Protein AF-A0A935XLA9-F1 (afdb_monomer_lite)

Foldseek 3Di:
DDLLVLQCVLVVHDSVPGDDDDDDDPDQQFFVVDNVVVSDCVSVVCVVPNDDDDDDDPVCCVVVTADAKDKDWDWDADDPLLDGQAIEIEMFIAAQCCLPPAPPFWHDLLLCCLANLVALFPHPYYDYYIDTDGDPGRHTGGHSRNNVVNQVVVQVVLVVSCVVNVHQSLVSVLVRSPDWDFDDVVVVVRPPNPDPVPDDCVVPTDTSVVQNVVSVVQQCPAPPVRHRDPRPDTDGHSSVVVSVPVVVVVVVVPDDPDDDDPDDDDDDDDDDDDDDDDDDDDDDDDDDDDDDDDDD

Secondary structure (DSSP, 8-state):
--HHHHHHHHHT--GGG--------S--TTGGGS-TTTSSHHHHHHHHHS-------HHHHHHSSPBPPP-EEEEEEE-TTS-EEEEEEEEE---GGGGTSTT--S--HHHHTTTTSS-----SEEEEEEEP---SS-B---TTTTHHHHHHHHHHHHHHHHHHHT--HHHHHHHHH-SS-EE-GGGGTS---S-BTTB-TTTS-EEHHHHHHHHHHHTT-B-TTSPBPPS-SPPPPHHHHHHTTHHHHHHHTT--SSS----PPPPPPP----PPPPPPP---------------

pLDDT: mean 70.17, std 27.16, range [19.09, 97.0]

Sequence (296 aa):
MDARKAIAEFLKVDLANVTVHVTLLGGGFGRKSKPDFICERRLFLARAVGAVRVQWTREDDLQHSYYHSVAAHRLAALDSSGKVTAWLHRSAYPAIASVFAPNVPGPSADELTNGASDIPFDIPNMSVEACPAVAMARIGWYRSVNAVHYGFAIGSFVDELAHAAKQDTGDFLLQLIGSDRQVDLSKAGLVAPASNYGATWADHPLDSARARGRAAGDGQERDGRGGKLRAARGVASPSIAASCRTWRWWWRSRCSPTGPCWCRRRPSRSTPGMSPTPIVPGHRWRALITAMSNTL

Structure (mmCIF, N/CA/C/O backbone):
data_AF-A0A935XLA9-F1
#
_entry.id   AF-A0A935XLA9-F1
#
loop_
_atom_site.group_PDB
_atom_site.id
_atom_site.type_symbol
_atom_site.label_atom_id
_atom_site.label_alt_id
_atom_site.label_comp_id
_atom_site.label_asym_id
_atom_site.label_entity_id
_atom_site.label_seq_id
_atom_site.pdbx_PDB_ins_code
_atom_site.Cartn_x
_atom_site.Cartn_y
_atom_site.Cartn_z
_atom_site.occupancy
_atom_site.B_iso_or_equiv
_atom_site.auth_seq_id
_atom_site.auth_comp_id
_atom_site.auth_asym_id
_atom_site.auth_atom_id
_atom_site.pdbx_PDB_model_num
ATOM 1 N N . MET A 1 1 ? 12.929 -2.370 -8.816 1.00 63.34 1 MET A N 1
ATOM 2 C CA . MET A 1 1 ? 13.638 -3.192 -9.821 1.00 63.34 1 MET A CA 1
ATOM 3 C C . MET A 1 1 ? 14.578 -2.270 -10.569 1.00 63.34 1 MET A C 1
ATOM 5 O O . MET A 1 1 ? 14.164 -1.165 -10.894 1.00 63.34 1 MET A O 1
ATOM 9 N N . ASP A 1 2 ? 15.831 -2.667 -10.761 1.00 84.56 2 ASP A N 1
ATOM 10 C CA . ASP A 1 2 ? 16.829 -1.825 -11.423 1.00 84.56 2 ASP A CA 1
ATOM 11 C C . ASP A 1 2 ? 16.653 -1.909 -12.947 1.00 84.56 2 ASP A C 1
ATOM 13 O O . ASP A 1 2 ? 16.790 -2.982 -13.536 1.00 84.56 2 ASP A O 1
ATOM 17 N N . ALA A 1 3 ? 16.318 -0.780 -13.579 1.00 88.56 3 ALA A N 1
ATOM 18 C CA . ALA A 1 3 ? 16.109 -0.702 -15.022 1.00 88.56 3 ALA A CA 1
ATOM 19 C C . ALA A 1 3 ? 17.374 -1.066 -15.808 1.00 88.56 3 ALA A C 1
ATOM 21 O O . ALA A 1 3 ? 17.283 -1.718 -16.843 1.00 88.56 3 ALA A O 1
ATOM 22 N N . ARG A 1 4 ? 18.556 -0.691 -15.303 1.00 91.25 4 ARG A N 1
ATOM 23 C CA . ARG A 1 4 ? 19.834 -0.959 -15.969 1.00 91.25 4 ARG A CA 1
ATOM 24 C C . ARG A 1 4 ? 20.109 -2.460 -16.036 1.00 91.25 4 ARG A C 1
ATOM 26 O O . ARG A 1 4 ? 20.472 -2.961 -17.096 1.00 91.25 4 ARG A O 1
ATOM 33 N N . LYS A 1 5 ? 19.876 -3.171 -14.926 1.00 90.88 5 LYS A N 1
ATOM 34 C CA . LYS A 1 5 ? 20.011 -4.636 -14.854 1.00 90.88 5 LYS A CA 1
ATOM 35 C C . LYS A 1 5 ? 19.019 -5.337 -15.774 1.00 90.88 5 LYS A C 1
ATOM 37 O O . LYS A 1 5 ? 19.434 -6.162 -16.576 1.00 90.88 5 LYS A O 1
ATOM 42 N N . ALA A 1 6 ? 17.747 -4.934 -15.732 1.00 87.50 6 ALA A N 1
ATOM 43 C CA . ALA A 1 6 ? 16.711 -5.513 -16.589 1.00 87.50 6 ALA A CA 1
ATOM 44 C C . ALA A 1 6 ? 17.055 -5.386 -18.086 1.00 87.50 6 ALA A C 1
ATOM 46 O O . ALA A 1 6 ? 16.882 -6.333 -18.849 1.00 87.50 6 ALA A O 1
ATOM 47 N N . ILE A 1 7 ? 17.598 -4.236 -18.503 1.00 88.50 7 ILE A N 1
ATOM 48 C CA . ILE A 1 7 ? 18.046 -4.008 -19.884 1.00 88.50 7 ILE A CA 1
ATOM 49 C C . ILE A 1 7 ? 19.253 -4.885 -20.234 1.00 88.50 7 ILE A C 1
ATOM 51 O O . ILE A 1 7 ? 19.264 -5.493 -21.304 1.00 88.50 7 ILE A O 1
ATOM 55 N N . ALA A 1 8 ? 20.263 -4.942 -19.361 1.00 90.12 8 ALA A N 1
ATOM 56 C CA . ALA A 1 8 ? 21.472 -5.736 -19.579 1.00 90.12 8 ALA A CA 1
ATOM 57 C C . ALA A 1 8 ? 21.145 -7.231 -19.743 1.00 90.12 8 ALA A C 1
ATOM 59 O O . ALA A 1 8 ? 21.599 -7.859 -20.700 1.00 90.12 8 ALA A O 1
ATOM 60 N N . GLU A 1 9 ? 20.282 -7.763 -18.872 1.00 89.12 9 GLU A N 1
ATOM 61 C CA . GLU A 1 9 ? 19.775 -9.138 -18.933 1.00 89.12 9 GLU A CA 1
ATOM 62 C C . GLU A 1 9 ? 18.992 -9.395 -20.227 1.00 89.12 9 GLU A C 1
ATOM 64 O O . GLU A 1 9 ? 19.274 -10.356 -20.944 1.00 89.12 9 GLU A O 1
ATOM 69 N N . PHE A 1 10 ? 18.055 -8.507 -20.573 1.00 86.00 10 PHE A N 1
ATOM 70 C CA . PHE A 1 10 ? 17.228 -8.643 -21.773 1.00 86.00 10 PHE A CA 1
ATOM 71 C C . PHE A 1 10 ? 18.054 -8.625 -23.068 1.00 86.00 10 PHE A C 1
ATOM 73 O O . PHE A 1 10 ? 17.810 -9.408 -23.986 1.00 86.00 10 PHE A O 1
ATOM 80 N N . LEU A 1 11 ? 19.058 -7.745 -23.140 1.00 85.94 11 LEU A N 1
ATOM 81 C CA . LEU A 1 11 ? 19.947 -7.602 -24.293 1.00 85.94 11 LEU A CA 1
ATOM 82 C C . LEU A 1 11 ? 21.130 -8.579 -24.305 1.00 85.94 11 LEU A C 1
ATOM 84 O O . LEU A 1 11 ? 21.854 -8.617 -25.308 1.00 85.94 11 LEU A O 1
ATOM 88 N N . LYS A 1 12 ? 21.341 -9.332 -23.219 1.00 89.19 12 LYS A N 1
ATOM 89 C CA . LYS A 1 12 ? 22.510 -10.198 -23.004 1.00 89.19 12 LYS A CA 1
ATOM 90 C C . LYS A 1 12 ? 23.834 -9.444 -23.191 1.00 89.19 12 LYS A C 1
ATOM 92 O O . LYS A 1 12 ? 24.700 -9.872 -23.951 1.00 89.19 12 LYS A O 1
ATOM 97 N N . VAL A 1 13 ? 23.966 -8.287 -22.544 1.00 90.75 13 VAL A N 1
ATOM 98 C CA . VAL A 1 13 ? 25.192 -7.466 -22.543 1.00 90.75 13 VAL A CA 1
ATOM 99 C C . VAL A 1 13 ? 25.680 -7.239 -21.121 1.00 90.75 13 VAL A C 1
ATOM 101 O O . VAL A 1 13 ? 24.898 -7.310 -20.177 1.00 90.75 13 VAL A O 1
ATOM 104 N N . ASP A 1 14 ? 26.966 -6.926 -20.973 1.00 94.88 14 ASP A N 1
ATOM 105 C CA . ASP A 1 14 ? 27.509 -6.502 -19.685 1.00 94.88 14 ASP A CA 1
ATOM 106 C C . ASP A 1 14 ? 26.800 -5.227 -19.191 1.00 94.88 14 ASP A C 1
ATOM 108 O O . ASP A 1 14 ? 26.548 -4.291 -19.957 1.00 94.88 14 ASP A O 1
ATOM 112 N N . LEU A 1 15 ? 26.513 -5.178 -17.891 1.00 93.94 15 LEU A N 1
ATOM 113 C CA . LEU A 1 15 ? 25.971 -4.018 -17.196 1.00 93.94 15 LEU A CA 1
ATOM 114 C C . LEU A 1 15 ? 26.837 -2.768 -17.419 1.00 93.94 15 LEU A C 1
ATOM 116 O O . LEU A 1 15 ? 26.296 -1.661 -17.511 1.00 93.94 15 LEU A O 1
ATOM 120 N N . ALA A 1 16 ? 28.161 -2.931 -17.539 1.00 95.62 16 ALA A N 1
ATOM 121 C CA . ALA A 1 16 ? 29.100 -1.847 -17.839 1.00 95.62 16 ALA A CA 1
ATOM 122 C C . ALA A 1 16 ? 28.777 -1.121 -19.159 1.00 95.62 16 ALA A C 1
ATOM 124 O O . ALA A 1 16 ? 28.992 0.084 -19.258 1.00 95.62 16 ALA A O 1
ATOM 125 N N . ASN A 1 17 ? 28.169 -1.821 -20.121 1.00 92.56 17 ASN A N 1
ATOM 126 C CA . ASN A 1 17 ? 27.814 -1.290 -21.440 1.00 92.56 17 ASN A CA 1
ATOM 127 C C . ASN A 1 17 ? 26.426 -0.629 -21.488 1.00 92.56 17 ASN A C 1
ATOM 129 O O . ASN A 1 17 ? 25.992 -0.182 -22.549 1.00 92.56 17 ASN A O 1
ATOM 133 N N . VAL A 1 18 ? 25.703 -0.576 -20.365 1.00 91.12 18 VAL A N 1
ATOM 134 C CA . VAL A 1 18 ? 24.365 0.024 -20.285 1.00 91.12 18 VAL A CA 1
ATOM 135 C C . VAL A 1 18 ? 24.410 1.265 -19.406 1.00 91.12 18 VAL A C 1
ATOM 137 O O . VAL A 1 18 ? 24.660 1.166 -18.206 1.00 91.12 18 VAL A O 1
ATOM 140 N N . THR A 1 19 ? 24.070 2.420 -19.975 1.00 92.81 19 THR A N 1
ATOM 141 C CA . THR A 1 19 ? 23.900 3.679 -19.235 1.00 92.81 19 THR A CA 1
ATOM 142 C C . THR A 1 19 ? 22.434 4.097 -19.265 1.00 92.81 19 THR A C 1
ATOM 144 O O . THR A 1 19 ? 21.828 4.178 -20.331 1.00 92.81 19 THR A O 1
ATOM 147 N N . VAL A 1 20 ? 21.850 4.370 -18.094 1.00 90.81 20 VAL A N 1
ATOM 148 C CA . VAL A 1 20 ? 20.457 4.828 -17.961 1.00 90.81 20 VAL A CA 1
ATOM 149 C C . VAL A 1 20 ? 20.447 6.266 -17.458 1.00 90.81 20 VAL A C 1
ATOM 151 O O . VAL A 1 20 ? 20.876 6.542 -16.340 1.00 90.81 20 VAL A O 1
ATOM 154 N N . HIS A 1 21 ? 19.912 7.178 -18.268 1.00 91.19 21 HIS A N 1
ATOM 155 C CA . HIS A 1 21 ? 19.692 8.568 -17.879 1.00 91.19 21 HIS A CA 1
ATOM 156 C C . HIS A 1 21 ? 18.241 8.756 -17.429 1.00 91.19 21 HIS A C 1
ATOM 158 O O . HIS A 1 21 ? 17.310 8.636 -18.225 1.00 91.19 21 HIS A O 1
ATOM 164 N N . VAL A 1 22 ? 18.038 9.051 -16.144 1.00 88.94 22 VAL A N 1
ATOM 165 C CA . VAL A 1 22 ? 16.701 9.310 -15.594 1.00 88.94 22 VAL A CA 1
ATOM 166 C C . VAL A 1 22 ? 16.306 10.751 -15.900 1.00 88.94 22 VAL A C 1
ATOM 168 O O . VAL A 1 22 ? 16.904 11.693 -15.385 1.00 88.94 22 VAL A O 1
ATOM 171 N N . THR A 1 23 ? 15.286 10.931 -16.735 1.00 87.75 23 THR A N 1
ATOM 172 C CA . THR A 1 23 ? 14.765 12.256 -17.081 1.00 87.75 23 THR A CA 1
ATOM 173 C C . THR A 1 23 ? 13.729 12.738 -16.069 1.00 87.75 23 THR A C 1
ATOM 175 O O . THR A 1 23 ? 13.154 11.958 -15.302 1.00 87.75 23 THR A O 1
ATOM 178 N N . LEU A 1 24 ? 13.419 14.037 -16.108 1.00 89.12 24 LEU A N 1
ATOM 179 C CA . LEU A 1 24 ? 12.225 14.545 -15.440 1.00 89.12 24 LEU A CA 1
ATOM 180 C C . LEU A 1 24 ? 10.983 13.866 -16.040 1.00 89.12 24 LEU A C 1
ATOM 182 O O . LEU A 1 24 ? 10.887 13.669 -17.252 1.00 89.12 24 LEU A O 1
ATOM 186 N N . LEU A 1 25 ? 10.044 13.487 -15.179 1.00 86.00 25 LEU A N 1
ATOM 187 C CA . LEU A 1 25 ? 8.886 12.679 -15.541 1.00 86.00 25 LEU A CA 1
ATOM 188 C C . LEU A 1 25 ? 7.596 13.311 -15.013 1.00 86.00 25 LEU A C 1
ATOM 190 O O . LEU A 1 25 ? 7.551 13.792 -13.882 1.00 86.00 25 LEU A O 1
ATOM 194 N N . GLY A 1 26 ? 6.535 13.276 -15.825 1.00 90.31 26 GLY A N 1
ATOM 195 C CA . GLY A 1 26 ? 5.199 13.781 -15.480 1.00 90.31 26 GLY A CA 1
ATOM 196 C C . GLY A 1 26 ? 4.442 12.875 -14.506 1.00 90.31 26 GLY A C 1
ATOM 197 O O . GLY A 1 26 ? 3.390 12.348 -14.842 1.00 90.31 26 GLY A O 1
ATOM 198 N N . GLY A 1 27 ? 5.002 12.638 -13.321 1.00 89.94 27 GLY A N 1
ATOM 199 C CA . GLY A 1 27 ? 4.446 11.715 -12.332 1.00 89.94 27 GLY A CA 1
ATOM 200 C C . GLY A 1 27 ? 4.681 10.235 -12.658 1.00 89.94 27 GLY A C 1
ATOM 201 O O . GLY A 1 27 ? 5.058 9.852 -13.770 1.00 89.94 27 GLY A O 1
ATOM 202 N N . GLY A 1 28 ? 4.507 9.395 -11.640 1.00 88.81 28 GLY A N 1
ATOM 203 C CA . GLY A 1 28 ? 4.704 7.947 -11.735 1.00 88.81 28 GLY A CA 1
ATOM 204 C C . GLY A 1 28 ? 3.889 7.173 -10.708 1.00 88.81 28 GLY A C 1
ATOM 205 O O . GLY A 1 28 ? 3.356 6.129 -11.043 1.00 88.81 28 GLY A O 1
ATOM 206 N N . PHE A 1 29 ? 3.754 7.695 -9.482 1.00 92.12 29 PHE A N 1
ATOM 207 C CA . PHE A 1 29 ? 2.846 7.162 -8.452 1.00 92.12 29 PHE A CA 1
ATOM 208 C C . PHE A 1 29 ? 2.980 5.645 -8.200 1.00 92.12 29 PHE A C 1
ATOM 210 O O . PHE A 1 29 ? 2.002 4.995 -7.863 1.00 92.12 29 PHE A O 1
ATOM 217 N N . GLY A 1 30 ? 4.187 5.092 -8.368 1.00 89.94 30 GLY A N 1
ATOM 218 C CA . GLY A 1 30 ? 4.484 3.659 -8.241 1.00 89.94 30 GLY A CA 1
ATOM 219 C C . GLY A 1 30 ? 4.568 2.904 -9.576 1.00 89.94 30 GLY A C 1
ATOM 220 O O . GLY A 1 30 ? 5.425 2.033 -9.720 1.00 89.94 30 GLY A O 1
ATOM 221 N N . ARG A 1 31 ? 3.816 3.315 -10.607 1.00 88.81 31 ARG A N 1
ATOM 222 C CA . ARG A 1 31 ? 3.805 2.661 -11.932 1.00 88.81 31 ARG A CA 1
ATOM 223 C C . ARG A 1 31 ? 5.187 2.591 -12.585 1.00 88.81 31 ARG A C 1
ATOM 225 O O . ARG A 1 31 ? 5.533 1.584 -13.199 1.00 88.81 31 ARG A O 1
ATOM 232 N N . LYS A 1 32 ? 5.989 3.650 -12.440 1.00 88.25 32 LYS A N 1
ATOM 233 C CA . LYS A 1 32 ? 7.336 3.762 -13.037 1.00 88.25 32 LYS A CA 1
ATOM 234 C C . LYS A 1 32 ? 8.436 3.042 -12.251 1.00 88.25 32 LYS A C 1
ATOM 236 O O . LYS A 1 32 ? 9.586 3.061 -12.672 1.00 88.25 32 LYS A O 1
ATOM 241 N N . SER A 1 33 ? 8.098 2.382 -11.143 1.00 87.44 33 SER A N 1
ATOM 242 C CA . SER A 1 33 ? 9.025 1.492 -10.429 1.00 87.44 33 SER A CA 1
ATOM 243 C C . SER A 1 33 ? 9.272 0.177 -11.182 1.00 87.44 33 SER A C 1
ATOM 245 O O . SER A 1 33 ? 10.191 -0.573 -10.836 1.00 87.44 33 SER A O 1
ATOM 247 N N . LYS A 1 34 ? 8.450 -0.110 -12.204 1.00 86.88 34 LYS A N 1
ATOM 248 C CA . LYS A 1 34 ? 8.628 -1.217 -13.142 1.00 86.88 34 LYS A CA 1
ATOM 249 C C . LYS A 1 34 ? 9.160 -0.702 -14.485 1.00 86.88 34 LYS A C 1
ATOM 251 O O . LYS A 1 34 ? 8.534 0.184 -15.059 1.00 86.88 34 LYS A O 1
ATOM 256 N N . PRO A 1 35 ? 10.304 -1.222 -14.972 1.00 86.44 35 PRO A N 1
ATOM 257 C CA . PRO A 1 35 ? 10.928 -0.783 -16.223 1.00 86.44 35 PRO A CA 1
ATOM 258 C C . PRO A 1 35 ? 10.434 -1.568 -17.454 1.00 86.44 35 PRO A C 1
ATOM 260 O O . PRO A 1 35 ? 11.146 -1.669 -18.451 1.00 86.44 35 PRO A O 1
ATOM 263 N N . ASP A 1 36 ? 9.236 -2.149 -17.391 1.00 84.81 36 ASP A N 1
ATOM 264 C CA . ASP A 1 36 ? 8.661 -3.009 -18.433 1.00 84.81 36 ASP A CA 1
ATOM 265 C C . ASP A 1 36 ? 8.552 -2.292 -19.784 1.00 84.81 36 ASP A C 1
ATOM 267 O O . ASP A 1 36 ? 8.961 -2.839 -20.801 1.00 84.81 36 ASP A O 1
ATOM 271 N N . PHE A 1 37 ? 8.138 -1.023 -19.778 1.00 82.31 37 PHE A N 1
ATOM 272 C CA . PHE A 1 37 ? 8.012 -0.189 -20.979 1.00 82.31 37 PHE A CA 1
ATOM 273 C C . PHE A 1 37 ? 9.348 0.087 -21.695 1.00 82.31 37 PHE A C 1
ATOM 275 O O . PHE A 1 37 ? 9.354 0.504 -22.860 1.00 82.31 37 PHE A O 1
ATOM 282 N N . ILE A 1 38 ? 10.473 -0.120 -20.997 1.00 80.69 38 ILE A N 1
ATOM 283 C CA . ILE A 1 38 ? 11.827 0.000 -21.548 1.00 80.69 38 ILE A CA 1
ATOM 284 C C . ILE A 1 38 ? 12.247 -1.327 -22.187 1.00 80.69 38 ILE A C 1
ATOM 286 O O . ILE A 1 38 ? 12.847 -1.317 -23.257 1.00 80.69 38 ILE A O 1
ATOM 290 N N . CYS A 1 39 ? 11.893 -2.458 -21.567 1.00 74.38 39 CYS A N 1
ATOM 291 C CA . CYS A 1 39 ? 12.370 -3.806 -21.901 1.00 74.38 39 CYS A CA 1
ATOM 292 C C . CYS A 1 39 ? 11.578 -4.505 -23.027 1.00 74.38 39 CYS A C 1
ATOM 294 O O . CYS A 1 39 ? 11.510 -5.729 -23.074 1.00 74.38 39 CYS A O 1
ATOM 296 N N . GLU A 1 40 ? 10.964 -3.756 -23.944 1.00 68.69 40 GLU A N 1
ATOM 297 C CA . GLU A 1 40 ? 10.170 -4.328 -25.041 1.00 68.69 40 GLU A CA 1
ATOM 298 C C . GLU A 1 40 ? 10.998 -4.550 -26.323 1.00 68.69 40 GLU A C 1
ATOM 300 O O . GLU A 1 40 ? 12.195 -4.257 -26.391 1.00 68.69 40 GLU A O 1
ATOM 305 N N . ARG A 1 41 ? 10.324 -4.974 -27.407 1.00 59.69 41 ARG A N 1
ATOM 306 C CA . ARG A 1 41 ? 10.837 -5.128 -28.792 1.00 59.69 41 ARG A CA 1
ATOM 307 C C . ARG A 1 41 ? 11.627 -3.915 -29.334 1.00 59.69 41 ARG A C 1
ATOM 309 O O . ARG A 1 41 ? 12.270 -3.991 -30.374 1.00 59.69 41 ARG A O 1
ATOM 316 N N . ARG A 1 42 ? 11.610 -2.801 -28.609 1.00 63.62 42 ARG A N 1
ATOM 317 C CA . ARG A 1 42 ? 12.233 -1.500 -28.877 1.00 63.62 42 ARG A CA 1
ATOM 318 C C . ARG A 1 42 ? 13.743 -1.514 -28.710 1.00 63.62 42 ARG A C 1
ATOM 320 O O . ARG A 1 42 ? 14.433 -0.872 -29.488 1.00 63.62 42 ARG A O 1
ATOM 327 N N . LEU A 1 43 ? 14.252 -2.279 -27.746 1.00 65.50 43 LEU A N 1
ATOM 328 C CA . LEU A 1 43 ? 15.691 -2.497 -27.585 1.00 65.50 43 LEU A CA 1
ATOM 329 C C . LEU A 1 43 ? 16.260 -3.315 -28.752 1.00 65.50 43 LEU A C 1
ATOM 331 O O . LEU A 1 43 ? 17.353 -3.027 -29.232 1.00 65.50 43 LEU A O 1
ATOM 335 N N . PHE A 1 44 ? 15.486 -4.275 -29.269 1.00 69.06 44 PHE A N 1
ATOM 336 C CA . PHE A 1 44 ? 15.833 -4.981 -30.504 1.00 69.06 44 PHE A CA 1
ATOM 337 C C . PHE A 1 44 ? 15.753 -4.066 -31.729 1.00 69.06 44 PHE A C 1
ATOM 339 O O . PHE A 1 44 ? 16.656 -4.093 -32.560 1.00 69.06 44 PHE A O 1
ATOM 346 N N . LEU A 1 45 ? 14.726 -3.213 -31.815 1.00 71.38 45 LEU A N 1
ATOM 347 C CA . LEU A 1 45 ? 14.609 -2.229 -32.893 1.00 71.38 45 LEU A CA 1
ATOM 348 C C . LEU A 1 45 ? 15.805 -1.267 -32.901 1.00 71.38 45 LEU A C 1
ATOM 350 O O . LEU A 1 45 ? 16.385 -1.039 -33.955 1.00 71.38 45 LEU A O 1
ATOM 354 N N . ALA A 1 46 ? 16.232 -0.783 -31.731 1.00 76.25 46 ALA A N 1
ATOM 355 C CA . ALA A 1 46 ? 17.384 0.107 -31.603 1.00 76.25 46 ALA A CA 1
ATOM 356 C C . ALA A 1 46 ? 18.686 -0.515 -32.139 1.00 76.25 46 ALA A C 1
ATOM 358 O O . ALA A 1 46 ? 19.499 0.173 -32.750 1.00 76.25 46 ALA A O 1
ATOM 359 N N . ARG A 1 47 ? 18.879 -1.832 -31.973 1.00 76.50 47 ARG A N 1
ATOM 360 C CA . ARG A 1 47 ? 20.033 -2.528 -32.569 1.00 76.50 47 ARG A CA 1
ATOM 361 C C . ARG A 1 47 ? 19.986 -2.566 -34.093 1.00 76.50 47 ARG A C 1
ATOM 363 O O . ARG A 1 47 ? 21.038 -2.575 -34.718 1.00 76.50 47 ARG A O 1
ATOM 370 N N . ALA A 1 48 ? 18.791 -2.615 -34.676 1.00 80.69 48 ALA A N 1
ATOM 371 C CA . ALA A 1 48 ? 18.618 -2.710 -36.119 1.00 80.69 48 ALA A CA 1
ATOM 372 C C . ALA A 1 48 ? 18.709 -1.347 -36.824 1.00 80.69 48 ALA A C 1
ATOM 374 O O . ALA A 1 48 ? 19.212 -1.283 -37.940 1.00 80.69 48 ALA A O 1
ATOM 375 N N . VAL A 1 49 ? 18.216 -0.271 -36.195 1.00 84.94 49 VAL A N 1
ATOM 376 C CA . VAL A 1 49 ? 18.049 1.040 -36.860 1.00 84.94 49 VAL A CA 1
ATOM 377 C C . VAL A 1 49 ? 18.801 2.195 -36.192 1.00 84.94 49 VAL A C 1
ATOM 379 O O . VAL A 1 49 ? 18.770 3.315 -36.694 1.00 84.94 49 VAL A O 1
ATOM 382 N N . GLY A 1 50 ? 19.474 1.954 -35.064 1.00 84.81 50 GLY A N 1
ATOM 383 C CA . GLY A 1 50 ? 20.143 2.992 -34.284 1.00 84.81 50 GLY A CA 1
ATOM 384 C C . GLY A 1 50 ? 19.217 3.663 -33.263 1.00 84.81 50 GLY A C 1
ATOM 385 O O . GLY A 1 50 ? 18.451 3.005 -32.562 1.00 84.81 50 GLY A O 1
ATOM 386 N N . ALA A 1 51 ? 19.320 4.984 -33.111 1.00 86.56 51 ALA A N 1
ATOM 387 C CA . ALA A 1 51 ? 18.612 5.707 -32.056 1.00 86.56 51 ALA A CA 1
ATOM 388 C C . ALA A 1 51 ? 17.085 5.695 -32.259 1.00 86.56 51 ALA A C 1
ATOM 390 O O . ALA A 1 51 ? 16.580 6.100 -33.304 1.00 86.56 51 ALA A O 1
ATOM 391 N N . VAL A 1 52 ? 16.342 5.294 -31.223 1.00 86.06 52 VAL A N 1
ATOM 392 C CA . VAL A 1 52 ? 14.872 5.257 -31.232 1.00 86.06 52 VAL A CA 1
ATOM 393 C C . VAL A 1 52 ? 14.300 5.989 -30.021 1.00 86.06 52 VAL A C 1
ATOM 395 O O . VAL A 1 52 ? 14.805 5.869 -28.905 1.00 86.06 52 VAL A O 1
ATOM 398 N N . ARG A 1 53 ? 13.204 6.724 -30.228 1.00 86.31 53 ARG A N 1
ATOM 399 C CA . ARG A 1 53 ? 12.360 7.261 -29.154 1.00 86.31 53 ARG A CA 1
ATOM 400 C C . ARG A 1 53 ? 11.036 6.525 -29.183 1.00 86.31 53 ARG A C 1
ATOM 402 O O . ARG A 1 53 ? 10.407 6.447 -30.233 1.00 86.31 53 ARG A O 1
ATOM 409 N N . VAL A 1 54 ? 10.584 6.059 -28.022 1.00 84.50 54 VAL A N 1
ATOM 410 C CA . VAL A 1 54 ? 9.270 5.434 -27.914 1.00 84.50 54 VAL A CA 1
ATOM 411 C C . VAL A 1 54 ? 8.452 6.060 -26.805 1.00 84.50 54 VAL A C 1
ATOM 413 O O . VAL A 1 54 ? 8.958 6.380 -25.731 1.00 84.50 54 VAL A O 1
ATOM 416 N N . GLN A 1 55 ? 7.175 6.251 -27.104 1.00 87.69 55 GLN A N 1
ATOM 417 C CA . GLN A 1 55 ? 6.193 6.820 -26.208 1.00 87.69 55 GLN A CA 1
ATOM 418 C C . GLN A 1 55 ? 4.912 6.007 -26.348 1.00 87.69 55 GLN A C 1
ATOM 420 O O . GLN A 1 55 ? 4.408 5.840 -27.454 1.00 87.69 55 GLN A O 1
ATOM 425 N N . TRP A 1 56 ? 4.425 5.469 -25.233 1.00 88.56 56 TRP A N 1
ATOM 426 C CA . TRP A 1 56 ? 3.126 4.808 -25.195 1.00 88.56 56 TRP A CA 1
ATOM 427 C C . TRP A 1 56 ? 2.003 5.818 -25.385 1.00 88.56 56 TRP A C 1
ATOM 429 O O . TRP A 1 56 ? 2.081 6.951 -24.894 1.00 88.56 56 TRP A O 1
ATOM 439 N N . THR A 1 57 ? 0.959 5.379 -26.084 1.00 92.75 57 THR A N 1
ATOM 440 C CA . THR A 1 57 ? -0.336 6.053 -26.044 1.00 92.75 57 THR A CA 1
ATOM 441 C C . THR A 1 57 ? -0.953 5.890 -24.654 1.00 92.75 57 THR A C 1
ATOM 443 O O . THR A 1 57 ? -0.463 5.121 -23.818 1.00 92.75 57 THR A O 1
ATOM 446 N N . ARG A 1 58 ? -2.021 6.637 -24.363 1.00 93.00 58 ARG A N 1
ATOM 447 C CA . ARG A 1 58 ? -2.695 6.507 -23.068 1.00 93.00 58 ARG A CA 1
ATOM 448 C C . ARG A 1 58 ? -3.339 5.126 -22.925 1.00 93.00 58 ARG A C 1
ATOM 450 O O . ARG A 1 58 ? -3.334 4.558 -21.835 1.00 93.00 58 ARG A O 1
ATOM 457 N N . GLU A 1 59 ? -3.865 4.608 -24.022 1.00 95.00 59 GLU A N 1
ATOM 458 C CA . GLU A 1 59 ? -4.536 3.322 -24.138 1.00 95.00 59 GLU A CA 1
ATOM 459 C C . GLU A 1 59 ? -3.539 2.183 -23.910 1.00 95.00 59 GLU A C 1
ATOM 461 O O . GLU A 1 59 ? -3.790 1.325 -23.062 1.00 95.00 59 GLU A O 1
ATOM 466 N N . ASP A 1 60 ? -2.364 2.246 -24.551 1.00 91.00 60 ASP A N 1
ATOM 467 C CA . ASP A 1 60 ? -1.282 1.282 -24.323 1.00 91.00 60 ASP A CA 1
ATOM 468 C C . ASP A 1 60 ? -0.836 1.294 -22.856 1.00 91.00 60 ASP A C 1
ATOM 470 O O . ASP A 1 60 ? -0.679 0.242 -22.241 1.00 91.00 60 ASP A O 1
ATOM 474 N N . ASP A 1 61 ? -0.673 2.479 -22.257 1.00 89.31 61 ASP A N 1
ATOM 475 C CA . ASP A 1 61 ? -0.270 2.607 -20.853 1.00 89.31 61 ASP A CA 1
ATOM 476 C C . ASP A 1 61 ? -1.291 2.006 -19.881 1.00 89.31 61 ASP A C 1
ATOM 478 O O . ASP A 1 61 ? -0.901 1.407 -18.877 1.00 89.31 61 ASP A O 1
ATOM 482 N N . LEU A 1 62 ? -2.587 2.119 -20.178 1.00 90.75 62 LEU A N 1
ATOM 483 C CA . LEU A 1 62 ? -3.654 1.530 -19.370 1.00 90.75 62 LEU A CA 1
ATOM 484 C C . LEU A 1 62 ? -3.778 0.020 -19.569 1.00 90.75 62 LEU A C 1
ATOM 486 O O . LEU A 1 62 ? -3.914 -0.701 -18.583 1.00 90.75 62 LEU A O 1
ATOM 490 N N . GLN A 1 63 ? -3.717 -0.469 -20.806 1.00 91.62 63 GLN A N 1
ATOM 491 C CA . GLN A 1 63 ? -3.856 -1.893 -21.128 1.00 91.62 63 GLN A CA 1
ATOM 492 C C . GLN A 1 63 ? -2.610 -2.694 -20.730 1.00 91.62 63 GLN A C 1
ATOM 494 O O . GLN A 1 63 ? -2.699 -3.840 -20.280 1.00 91.62 63 GLN A O 1
ATOM 499 N N . HIS A 1 64 ? -1.431 -2.079 -20.843 1.00 89.19 64 HIS A N 1
ATOM 500 C CA . HIS A 1 64 ? -0.151 -2.698 -20.520 1.00 89.19 64 HIS A CA 1
ATOM 501 C C . HIS A 1 64 ? 0.365 -2.363 -19.113 1.00 89.19 64 HIS A C 1
ATOM 503 O O . HIS A 1 64 ? 1.477 -2.754 -18.759 1.00 89.19 64 HIS A O 1
ATOM 509 N N . SER A 1 65 ? -0.443 -1.698 -18.284 1.00 89.75 65 SER A N 1
ATOM 510 C CA . SER A 1 65 ? -0.049 -1.317 -16.930 1.00 89.75 65 SER A CA 1
ATOM 511 C C . SER A 1 65 ? 0.035 -2.465 -15.934 1.00 89.75 65 SER A C 1
ATOM 513 O O . SER A 1 65 ? -0.513 -3.556 -16.104 1.00 89.75 65 SER A O 1
ATOM 515 N N . TYR A 1 66 ? 0.706 -2.129 -14.838 1.00 91.69 66 TYR A N 1
ATOM 516 C CA . TYR A 1 66 ? 0.508 -2.767 -13.553 1.00 91.69 66 TYR A CA 1
ATOM 517 C C . TYR A 1 66 ? -0.624 -2.050 -12.810 1.00 91.69 66 TYR A C 1
ATOM 519 O O . TYR A 1 66 ? -0.564 -0.835 -12.608 1.00 91.69 66 TYR A O 1
ATOM 527 N N . TYR A 1 67 ? -1.646 -2.801 -12.422 1.00 91.50 67 TYR A N 1
ATOM 528 C CA . TYR A 1 67 ? -2.818 -2.308 -11.712 1.00 91.50 67 TYR A CA 1
ATOM 529 C C . TYR A 1 67 ? -2.600 -2.348 -10.206 1.00 91.50 67 TYR A C 1
ATOM 531 O O . TYR A 1 67 ? -1.799 -3.128 -9.689 1.00 91.50 67 TYR A O 1
ATOM 539 N N . HIS A 1 68 ? -3.336 -1.504 -9.492 1.00 93.00 68 HIS A N 1
ATOM 540 C CA . HIS A 1 68 ? -3.384 -1.607 -8.045 1.00 93.00 68 HIS A CA 1
ATOM 541 C C . HIS A 1 68 ? -4.218 -2.823 -7.614 1.00 93.00 68 HIS A C 1
ATOM 543 O O . HIS A 1 68 ? -5.154 -3.205 -8.320 1.00 93.00 68 HIS A O 1
ATOM 549 N N . SER A 1 69 ? -3.880 -3.427 -6.472 1.00 91.00 69 SER A N 1
ATOM 550 C CA . SER A 1 69 ? -4.613 -4.573 -5.931 1.00 91.00 69 SER A CA 1
ATOM 551 C C . SER A 1 69 ? -6.063 -4.211 -5.631 1.00 91.00 69 SER A C 1
ATOM 553 O O . SER A 1 69 ? -6.352 -3.183 -5.021 1.00 91.00 69 SER A O 1
ATOM 555 N N . VAL A 1 70 ? -6.975 -5.093 -6.036 1.00 91.88 70 VAL A N 1
ATOM 556 C CA . VAL A 1 70 ? -8.337 -5.113 -5.499 1.00 91.88 70 VAL A CA 1
ATOM 557 C C . VAL A 1 70 ? -8.299 -5.732 -4.106 1.00 91.88 70 VAL A C 1
ATOM 559 O O . VAL A 1 70 ? -7.539 -6.674 -3.877 1.00 91.88 70 VAL A O 1
ATOM 562 N N . ALA A 1 71 ? -9.105 -5.210 -3.187 1.00 94.88 71 ALA A N 1
ATOM 563 C CA . ALA A 1 71 ? -9.136 -5.685 -1.813 1.00 94.88 71 ALA A CA 1
ATOM 564 C C . ALA A 1 71 ? -10.570 -5.850 -1.316 1.00 94.88 71 ALA A C 1
ATOM 566 O O . ALA A 1 71 ? -11.418 -4.984 -1.533 1.00 94.88 71 ALA A O 1
ATOM 567 N N . ALA A 1 72 ? -10.817 -6.961 -0.628 1.00 96.44 72 ALA A N 1
ATOM 568 C CA . ALA A 1 72 ? -12.024 -7.192 0.146 1.00 96.44 72 ALA A CA 1
ATOM 569 C C . ALA A 1 72 ? -11.685 -7.100 1.635 1.00 96.44 72 ALA A C 1
ATOM 571 O O . ALA A 1 72 ? -10.678 -7.652 2.084 1.00 96.44 72 ALA A O 1
ATOM 572 N N . HIS A 1 73 ? -12.534 -6.415 2.398 1.00 97.00 73 HIS A N 1
ATOM 573 C CA . HIS A 1 73 ? -12.360 -6.225 3.833 1.00 97.00 73 HIS A CA 1
ATOM 574 C C . HIS A 1 73 ? -13.629 -6.619 4.580 1.00 97.00 73 HIS A C 1
ATOM 576 O O . HIS A 1 73 ? -14.734 -6.298 4.150 1.00 97.00 73 HIS A O 1
ATOM 582 N N . ARG A 1 74 ? -13.461 -7.284 5.723 1.00 96.12 74 ARG A N 1
ATOM 583 C CA . ARG A 1 74 ? -14.538 -7.583 6.668 1.00 96.12 74 ARG A CA 1
ATOM 584 C C . ARG A 1 74 ? -14.120 -7.107 8.050 1.00 96.12 74 ARG A C 1
ATOM 586 O O . ARG A 1 74 ? -13.087 -7.555 8.550 1.00 96.12 74 ARG A O 1
ATOM 593 N N . LEU A 1 75 ? -14.917 -6.218 8.637 1.00 94.69 75 LEU A N 1
ATOM 594 C CA . LEU A 1 75 ? -14.651 -5.618 9.940 1.00 94.69 75 LEU A CA 1
ATOM 595 C C . LEU A 1 75 ? -15.793 -5.885 10.930 1.00 94.69 75 LEU A C 1
ATOM 597 O O . LEU A 1 75 ? -16.949 -6.002 10.526 1.00 94.69 75 LEU A O 1
ATOM 601 N N . ALA A 1 76 ? -15.460 -6.020 12.215 1.00 86.94 76 ALA A N 1
ATOM 602 C CA . ALA A 1 76 ? -16.416 -6.151 13.317 1.00 86.94 76 ALA A CA 1
ATOM 603 C C . ALA A 1 76 ? -15.818 -5.583 14.615 1.00 86.94 76 ALA A C 1
ATOM 605 O O . ALA A 1 76 ? -14.630 -5.796 14.869 1.00 86.94 76 ALA A O 1
ATOM 606 N N . ALA A 1 77 ? -16.623 -4.871 15.420 1.00 79.44 77 ALA A N 1
ATOM 607 C CA . ALA A 1 77 ? -16.087 -4.155 16.584 1.00 79.44 77 ALA A CA 1
ATOM 608 C C . ALA A 1 77 ? -17.032 -3.869 17.776 1.00 79.44 77 ALA A C 1
ATOM 610 O O . ALA A 1 77 ? -16.540 -3.685 18.889 1.00 79.44 77 ALA A O 1
ATOM 611 N N . LEU A 1 78 ? -18.359 -3.800 17.588 1.00 75.81 78 LEU A N 1
ATOM 612 C CA . LEU A 1 78 ? -19.278 -3.356 18.653 1.00 75.81 78 LEU A CA 1
ATOM 613 C C . LEU A 1 78 ? -19.654 -4.461 19.636 1.00 75.81 78 LEU A C 1
ATOM 615 O O . LEU A 1 78 ? -19.990 -5.576 19.237 1.00 75.81 78 LEU A O 1
ATOM 619 N N . ASP A 1 79 ? -19.698 -4.088 20.912 1.00 77.31 79 ASP A N 1
ATOM 620 C CA . ASP A 1 79 ? -20.429 -4.817 21.942 1.00 77.31 79 ASP A CA 1
ATOM 621 C C . ASP A 1 79 ? -21.907 -4.381 22.026 1.00 77.31 79 ASP A C 1
ATOM 623 O O . ASP A 1 79 ? -22.361 -3.458 21.344 1.00 77.31 79 ASP A O 1
ATOM 627 N N . SER A 1 80 ? -22.682 -5.045 22.888 1.00 76.06 80 SER A N 1
ATOM 628 C CA . SER A 1 80 ? -24.112 -4.766 23.090 1.00 76.06 80 SER A CA 1
ATOM 629 C C . SER A 1 80 ? -24.415 -3.367 23.642 1.00 76.06 80 SER A C 1
ATOM 631 O O . SER A 1 80 ? -25.573 -2.959 23.642 1.00 76.06 80 SER A O 1
ATOM 633 N N . SER A 1 81 ? -23.405 -2.642 24.132 1.00 77.19 81 SER A N 1
ATOM 634 C CA . SER A 1 81 ? -23.529 -1.275 24.651 1.00 77.19 81 SER A CA 1
ATOM 635 C C . SER A 1 81 ? -23.157 -0.200 23.626 1.00 77.19 81 SER A C 1
ATOM 637 O O . SER A 1 81 ? -23.240 0.988 23.930 1.00 77.19 81 SER A O 1
ATOM 639 N N . GLY A 1 82 ? -22.766 -0.597 22.409 1.00 74.19 82 GLY A N 1
ATOM 640 C CA . GLY A 1 82 ? -22.296 0.326 21.378 1.00 74.19 82 GLY A CA 1
ATOM 641 C C . GLY A 1 82 ? -20.856 0.798 21.596 1.00 74.19 82 GLY A C 1
ATOM 642 O O . GLY A 1 82 ? -20.427 1.748 20.943 1.00 74.19 82 GLY A O 1
ATOM 643 N N . LYS A 1 83 ? -20.096 0.147 22.487 1.00 84.44 83 LYS A N 1
ATOM 644 C CA . LYS A 1 83 ? -18.679 0.438 22.713 1.00 84.44 83 LYS A CA 1
ATOM 645 C C . LYS A 1 83 ? -17.809 -0.507 21.886 1.00 84.44 83 LYS A C 1
ATOM 647 O O . LYS A 1 83 ? -18.116 -1.686 21.709 1.00 84.44 83 LYS A O 1
ATOM 652 N N . VAL A 1 84 ? -16.697 0.017 21.377 1.00 90.50 84 VAL A N 1
ATOM 653 C CA . VAL A 1 84 ? -15.689 -0.782 20.674 1.00 90.50 84 VAL A CA 1
ATOM 654 C C . VAL A 1 84 ? -14.714 -1.361 21.694 1.00 90.50 84 VAL A C 1
ATOM 656 O O . VAL A 1 84 ? -13.842 -0.661 22.204 1.00 90.50 84 VAL A O 1
ATOM 659 N N . THR A 1 85 ? -14.884 -2.639 22.027 1.00 90.19 85 THR A N 1
ATOM 660 C CA . THR A 1 85 ? -14.014 -3.372 22.969 1.00 90.19 85 THR A CA 1
ATOM 661 C C . THR A 1 85 ? -13.137 -4.415 22.282 1.00 90.19 85 THR A C 1
ATOM 663 O O . THR A 1 85 ? -12.154 -4.878 22.866 1.00 90.19 85 THR A O 1
ATOM 666 N N . ALA A 1 86 ? -13.442 -4.752 21.029 1.00 91.00 86 ALA A N 1
ATOM 667 C CA . ALA A 1 86 ? -12.626 -5.607 20.184 1.00 91.00 86 ALA A CA 1
ATOM 668 C C . ALA A 1 86 ? -12.599 -5.077 18.746 1.00 91.00 86 ALA A C 1
ATOM 670 O O . ALA A 1 86 ? -13.497 -4.351 18.334 1.00 91.00 86 ALA A O 1
ATOM 671 N N . TRP A 1 87 ? -11.582 -5.448 17.975 1.00 92.56 87 TRP A N 1
ATOM 672 C CA . TRP A 1 87 ? -11.456 -5.109 16.562 1.00 92.56 87 TRP A CA 1
ATOM 673 C C . TRP A 1 87 ? -11.024 -6.336 15.770 1.00 92.56 87 TRP A C 1
ATOM 675 O O . TRP A 1 87 ? -9.902 -6.813 15.921 1.00 92.56 87 TRP A O 1
ATOM 685 N N . LEU A 1 88 ? -11.90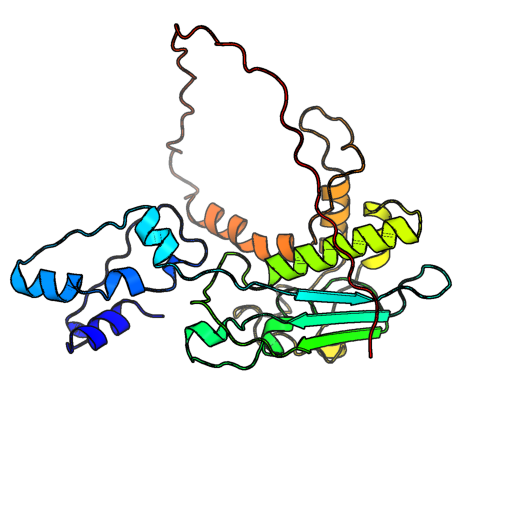8 -6.854 14.922 1.00 93.81 88 LEU A N 1
ATOM 686 C CA . LEU A 1 88 ? -11.577 -7.903 13.964 1.00 93.81 88 LEU A CA 1
ATOM 687 C C . LEU A 1 88 ? -11.496 -7.288 12.572 1.00 93.81 88 LEU A C 1
ATOM 689 O O . LEU A 1 88 ? -12.488 -6.743 12.093 1.00 93.81 88 LEU A O 1
ATOM 693 N N . HIS A 1 89 ? -10.359 -7.439 11.897 1.00 95.19 89 HIS A N 1
ATOM 694 C CA . HIS A 1 89 ? -10.173 -7.006 10.513 1.00 95.19 89 HIS A CA 1
ATOM 695 C C . HIS A 1 89 ? -9.624 -8.147 9.666 1.00 95.19 89 HIS A C 1
ATOM 697 O O . HIS A 1 89 ? -8.458 -8.510 9.772 1.00 95.19 89 HIS A O 1
ATOM 703 N N . ARG A 1 90 ? -10.460 -8.694 8.784 1.00 95.50 90 ARG A N 1
ATOM 704 C CA . ARG A 1 90 ? -10.039 -9.667 7.768 1.00 95.50 90 ARG A CA 1
ATOM 705 C C . ARG A 1 90 ? -9.875 -8.975 6.431 1.00 95.50 90 ARG A C 1
ATOM 707 O O . ARG A 1 90 ? -10.729 -8.172 6.044 1.00 95.50 90 ARG A O 1
ATOM 714 N N . SER A 1 91 ? -8.806 -9.293 5.717 1.00 95.81 91 SER A N 1
ATOM 715 C CA . SER A 1 91 ? -8.514 -8.702 4.414 1.00 95.81 91 SER A CA 1
ATOM 716 C C . SER A 1 91 ? -8.060 -9.754 3.408 1.00 95.81 91 SER A C 1
ATOM 718 O O . SER A 1 91 ? -7.245 -10.611 3.728 1.00 95.81 91 SER A O 1
ATOM 720 N N . ALA A 1 92 ? -8.594 -9.691 2.190 1.00 96.06 92 ALA A N 1
ATOM 721 C CA . ALA A 1 92 ? -8.212 -10.553 1.075 1.00 96.06 92 ALA A CA 1
ATOM 722 C C . ALA A 1 92 ? -7.820 -9.672 -0.113 1.00 96.06 92 ALA A C 1
ATOM 724 O O . ALA A 1 92 ? -8.656 -8.929 -0.635 1.00 96.06 92 ALA A O 1
ATOM 725 N N . TYR A 1 93 ? -6.555 -9.721 -0.521 1.00 95.31 93 TYR A N 1
ATOM 726 C CA . TYR A 1 93 ? -6.056 -8.974 -1.673 1.00 95.31 93 TYR A CA 1
ATOM 727 C C . TYR A 1 93 ? -4.781 -9.606 -2.239 1.00 95.31 93 TYR A C 1
ATOM 729 O O . TYR A 1 93 ? -4.002 -10.197 -1.491 1.00 95.31 93 TYR A O 1
ATOM 737 N N . PRO A 1 94 ? -4.527 -9.463 -3.549 1.00 95.12 94 PRO A N 1
ATOM 738 C CA . PRO A 1 94 ? -3.254 -9.852 -4.129 1.00 95.12 94 PRO A CA 1
ATOM 739 C C . PRO A 1 94 ? -2.077 -9.111 -3.487 1.00 95.12 94 PRO A C 1
ATOM 741 O O . PRO A 1 94 ? -2.013 -7.879 -3.524 1.00 95.12 94 PRO A O 1
ATOM 744 N N . ALA A 1 95 ? -1.131 -9.875 -2.945 1.00 93.12 95 ALA A N 1
ATOM 745 C CA . ALA A 1 95 ? 0.093 -9.361 -2.340 1.00 93.12 95 ALA A CA 1
ATOM 746 C C . ALA A 1 95 ? 0.943 -8.571 -3.332 1.00 93.12 95 ALA A C 1
ATOM 748 O O . ALA A 1 95 ? 1.082 -8.965 -4.498 1.00 93.12 95 ALA A O 1
ATOM 749 N N . ILE A 1 96 ? 1.629 -7.530 -2.856 1.00 91.31 96 ILE A N 1
ATOM 750 C CA . ILE A 1 96 ? 2.587 -6.803 -3.699 1.00 91.31 96 ILE A CA 1
ATOM 751 C C . ILE A 1 96 ? 3.758 -7.697 -4.125 1.00 91.31 96 ILE A C 1
ATOM 753 O O . ILE A 1 96 ? 4.341 -7.485 -5.182 1.00 91.31 96 ILE A O 1
ATOM 757 N N . ALA A 1 97 ? 4.075 -8.748 -3.362 1.00 91.00 97 ALA A N 1
ATOM 758 C CA . ALA A 1 97 ? 5.093 -9.731 -3.731 1.00 91.00 97 ALA A CA 1
ATOM 759 C C . ALA A 1 97 ? 4.796 -10.451 -5.065 1.00 91.00 97 ALA A C 1
ATOM 761 O O . ALA A 1 97 ? 5.731 -10.895 -5.738 1.00 91.00 97 ALA A O 1
ATOM 762 N N . SER A 1 98 ? 3.528 -10.488 -5.508 1.00 91.50 98 SER A N 1
ATOM 763 C CA . SER A 1 98 ? 3.132 -11.051 -6.813 1.00 91.50 98 SER A CA 1
ATOM 764 C C . SER A 1 98 ? 3.800 -10.359 -8.013 1.00 91.50 98 SER A C 1
ATOM 766 O O . SER A 1 98 ? 3.909 -10.907 -9.107 1.00 91.50 98 SER A O 1
ATOM 768 N N . VAL A 1 99 ? 4.324 -9.153 -7.785 1.00 90.00 99 VAL A N 1
ATOM 769 C CA . VAL A 1 99 ? 5.155 -8.378 -8.706 1.00 90.00 99 VAL A CA 1
ATOM 770 C C . VAL A 1 99 ? 6.468 -9.084 -9.091 1.00 90.00 99 VAL A C 1
ATOM 772 O O . VAL A 1 99 ? 7.067 -8.750 -10.124 1.00 90.00 99 VAL A O 1
ATOM 775 N N . PHE A 1 100 ? 6.965 -9.973 -8.231 1.00 88.25 100 PHE A N 1
ATOM 776 C CA . PHE A 1 100 ? 8.263 -10.643 -8.360 1.00 88.25 100 PHE A CA 1
ATOM 777 C C . PHE A 1 100 ? 8.140 -12.151 -8.550 1.00 88.25 100 PHE A C 1
ATOM 779 O O . PHE A 1 100 ? 8.995 -12.742 -9.202 1.00 88.25 100 PHE A O 1
ATOM 786 N N . ALA A 1 101 ? 7.087 -12.756 -8.005 1.00 88.75 101 ALA A N 1
ATOM 787 C CA . ALA A 1 101 ? 6.812 -14.177 -8.133 1.00 88.75 101 ALA A CA 1
ATOM 788 C C . ALA A 1 101 ? 5.337 -14.389 -8.500 1.00 88.75 101 ALA A C 1
ATOM 790 O O . ALA A 1 101 ? 4.467 -13.806 -7.855 1.00 88.75 101 ALA A O 1
ATOM 791 N N . PRO A 1 102 ? 5.015 -15.212 -9.509 1.00 85.25 102 PRO A N 1
ATOM 792 C CA . PRO A 1 102 ? 3.630 -15.591 -9.758 1.00 85.25 102 PRO A CA 1
ATOM 793 C C . PRO A 1 102 ? 3.085 -16.443 -8.599 1.00 85.25 102 PRO A C 1
ATOM 795 O O . PRO A 1 102 ? 3.849 -17.052 -7.852 1.00 85.25 102 PRO A O 1
ATOM 798 N N . ASN A 1 103 ? 1.758 -16.525 -8.480 1.00 88.88 103 ASN A N 1
ATOM 799 C CA . ASN A 1 103 ? 1.059 -17.423 -7.547 1.00 88.88 103 ASN A CA 1
ATOM 800 C C . ASN A 1 103 ? 1.365 -17.207 -6.054 1.00 88.88 103 ASN A C 1
ATOM 802 O O . ASN A 1 103 ? 1.221 -18.132 -5.256 1.00 88.88 103 ASN A O 1
ATOM 806 N N . VAL A 1 104 ? 1.751 -15.991 -5.652 1.00 93.81 104 VAL A N 1
ATOM 807 C CA . VAL A 1 104 ? 1.804 -15.639 -4.226 1.00 93.81 104 VAL A CA 1
ATOM 808 C C . VAL A 1 104 ? 0.401 -15.829 -3.624 1.00 93.81 104 VAL A C 1
ATOM 810 O O . VAL A 1 104 ? -0.555 -15.267 -4.165 1.00 93.81 104 VAL A O 1
ATOM 813 N N . PRO A 1 105 ? 0.256 -16.619 -2.541 1.00 92.62 105 PRO A N 1
ATOM 814 C CA . PRO A 1 105 ? -1.051 -17.073 -2.064 1.00 92.62 105 PRO A CA 1
ATOM 815 C C . PRO A 1 105 ? -1.903 -15.961 -1.443 1.00 92.62 105 PRO A C 1
ATOM 817 O O . PRO A 1 105 ? -3.118 -16.099 -1.369 1.00 92.62 105 PRO A O 1
ATOM 820 N N . GLY A 1 106 ? -1.293 -14.866 -0.997 1.00 92.12 106 GLY A N 1
ATOM 821 C CA . GLY A 1 106 ? -1.966 -13.760 -0.325 1.00 92.12 106 GLY A CA 1
ATOM 822 C C . GLY A 1 106 ? -0.956 -12.856 0.383 1.00 92.12 106 GLY A C 1
ATOM 823 O O . GLY A 1 106 ? 0.253 -13.086 0.260 1.00 92.12 106 GLY A O 1
ATOM 824 N N . PRO A 1 107 ? -1.430 -11.822 1.091 1.00 91.94 107 PRO A N 1
ATOM 825 C CA . PRO A 1 107 ? -0.563 -10.844 1.729 1.00 91.94 107 PRO A CA 1
ATOM 826 C C . PRO A 1 107 ? 0.199 -11.454 2.904 1.00 91.94 107 PRO A C 1
ATOM 828 O O . PRO A 1 107 ? -0.299 -12.335 3.606 1.00 91.94 107 PRO A O 1
ATOM 831 N N . SER A 1 108 ? 1.425 -10.979 3.114 1.00 88.50 108 SER A N 1
ATOM 832 C CA . SER A 1 108 ? 2.239 -11.360 4.268 1.00 88.50 108 SER A CA 1
ATOM 833 C C . SER A 1 108 ? 1.816 -10.596 5.528 1.00 88.50 108 SER A C 1
ATOM 835 O O . SER A 1 108 ? 1.132 -9.576 5.452 1.00 88.50 108 SER A O 1
ATOM 837 N N . ALA A 1 109 ? 2.279 -11.046 6.698 1.00 83.50 109 ALA A N 1
ATOM 838 C CA . ALA A 1 109 ? 2.075 -10.315 7.952 1.00 83.50 109 ALA A CA 1
ATOM 839 C C . ALA A 1 109 ? 2.661 -8.889 7.904 1.00 83.50 109 ALA A C 1
ATOM 841 O O . ALA A 1 109 ? 2.043 -7.958 8.408 1.00 83.50 109 ALA A O 1
ATOM 842 N N . ASP A 1 110 ? 3.808 -8.705 7.242 1.00 81.50 110 ASP A N 1
ATOM 843 C CA . ASP A 1 110 ? 4.426 -7.387 7.039 1.00 81.50 110 ASP A CA 1
ATOM 844 C C . ASP A 1 110 ? 3.501 -6.447 6.249 1.00 81.50 110 ASP A C 1
ATOM 846 O O . ASP A 1 110 ? 3.331 -5.281 6.596 1.00 81.50 110 ASP A O 1
ATOM 850 N N . GLU A 1 111 ? 2.791 -6.970 5.248 1.00 86.75 111 GLU A N 1
ATOM 851 C CA . GLU A 1 111 ? 1.847 -6.183 4.456 1.00 86.75 111 GLU A CA 1
ATOM 852 C C . GLU A 1 111 ? 0.621 -5.690 5.243 1.00 86.75 111 GLU A C 1
ATOM 854 O O . GLU A 1 111 ? 0.009 -4.705 4.816 1.00 86.75 111 GLU A O 1
ATOM 859 N N . LEU A 1 112 ? 0.284 -6.328 6.372 1.00 87.06 112 LEU A N 1
ATOM 860 C CA . LEU A 1 112 ? -0.784 -5.898 7.288 1.00 87.06 112 LEU A CA 1
ATOM 861 C C . LEU A 1 112 ? -0.365 -4.686 8.138 1.00 87.06 112 LEU A C 1
ATOM 863 O O . LEU A 1 112 ? -1.214 -3.897 8.557 1.00 87.06 112 LEU A O 1
ATOM 867 N N . THR A 1 113 ? 0.942 -4.481 8.322 1.00 81.81 113 THR A N 1
ATOM 868 C CA . THR A 1 113 ? 1.504 -3.320 9.036 1.00 81.81 113 THR A CA 1
ATOM 869 C C . THR A 1 113 ? 1.508 -2.035 8.201 1.00 81.81 113 THR A C 1
ATOM 871 O O . THR A 1 113 ? 2.000 -1.005 8.644 1.00 81.81 113 THR A O 1
ATOM 874 N N . ASN A 1 114 ? 0.950 -2.086 6.986 1.00 84.25 114 ASN A N 1
ATOM 875 C CA . ASN A 1 114 ? 0.824 -0.953 6.072 1.00 84.25 114 ASN A CA 1
ATOM 876 C C . ASN A 1 114 ? -0.583 -0.329 6.118 1.00 84.25 114 ASN A C 1
ATOM 878 O O . ASN A 1 114 ? -1.146 0.011 5.073 1.00 84.25 114 ASN A O 1
ATOM 882 N N . GLY A 1 115 ? -1.171 -0.196 7.305 1.00 84.56 115 GLY A N 1
ATOM 883 C CA . GLY A 1 115 ? -2.412 0.537 7.547 1.00 84.56 115 GLY A CA 1
ATOM 884 C C . GLY A 1 115 ? -3.528 -0.238 8.248 1.00 84.56 115 GLY A C 1
ATOM 885 O O . GLY A 1 115 ? -4.589 0.357 8.429 1.00 84.56 115 GLY A O 1
ATOM 886 N N . ALA A 1 116 ? -3.343 -1.515 8.602 1.00 88.38 116 ALA A N 1
ATOM 887 C CA . ALA A 1 116 ? -4.378 -2.337 9.243 1.00 88.38 116 ALA A CA 1
ATOM 888 C C . ALA A 1 116 ? -4.126 -2.549 10.736 1.00 88.38 116 ALA A C 1
ATOM 890 O O . ALA A 1 116 ? -5.012 -2.310 11.551 1.00 88.38 116 ALA A O 1
ATOM 891 N N . SER A 1 117 ? -2.919 -2.993 11.091 1.00 84.94 117 SER A N 1
ATOM 892 C CA . SER A 1 117 ? -2.545 -3.276 12.480 1.00 84.94 117 SER A CA 1
ATOM 893 C C . SER A 1 117 ? -1.859 -2.099 13.180 1.00 84.94 117 SER A C 1
ATOM 895 O O . SER A 1 117 ? -1.825 -2.033 14.400 1.00 84.94 117 SER A O 1
ATOM 897 N N . ASP A 1 118 ? -1.312 -1.156 12.421 1.00 80.44 118 ASP A N 1
ATOM 898 C CA . ASP A 1 118 ? -0.589 0.040 12.871 1.00 80.44 118 ASP A CA 1
ATOM 899 C C . ASP A 1 118 ? -1.515 1.264 13.043 1.00 80.44 118 ASP A C 1
ATOM 901 O O . ASP A 1 118 ? -1.130 2.414 12.818 1.00 80.44 118 ASP A O 1
ATOM 905 N N . ILE A 1 119 ? -2.765 1.022 13.443 1.00 84.88 119 ILE A N 1
ATOM 906 C CA . ILE A 1 119 ? -3.775 2.061 13.665 1.00 84.88 119 ILE A CA 1
ATOM 907 C C . ILE A 1 119 ? -3.655 2.674 15.070 1.00 84.88 119 ILE A C 1
ATOM 909 O O . ILE A 1 119 ? -3.313 1.979 16.025 1.00 84.88 119 ILE A O 1
ATOM 913 N N . PRO A 1 120 ? -3.969 3.972 15.251 1.00 85.19 120 PRO A N 1
ATOM 914 C CA . PRO A 1 120 ? -3.789 4.665 16.531 1.00 85.19 120 PRO A CA 1
ATOM 915 C C . PRO A 1 120 ? -4.907 4.387 17.552 1.00 85.19 120 PRO A C 1
ATOM 917 O O . PRO A 1 120 ? -5.034 5.121 18.532 1.00 85.19 120 PRO A O 1
ATOM 920 N N . PHE A 1 121 ? -5.755 3.387 17.316 1.00 89.00 121 PHE A N 1
ATOM 921 C CA . PHE A 1 121 ? -6.946 3.154 18.126 1.00 89.00 121 PHE A CA 1
ATOM 922 C C . PHE A 1 121 ? -6.602 2.552 19.490 1.00 89.00 121 PHE A C 1
ATOM 924 O O . PHE A 1 121 ? -5.692 1.736 19.620 1.00 89.00 121 PHE A O 1
ATOM 931 N N . ASP A 1 122 ? -7.308 2.999 20.522 1.00 89.81 122 ASP A N 1
ATOM 932 C CA . ASP A 1 122 ? -7.169 2.536 21.901 1.00 89.81 122 ASP A CA 1
ATOM 933 C C . ASP A 1 122 ? -8.168 1.405 22.175 1.00 89.81 122 ASP A C 1
ATOM 9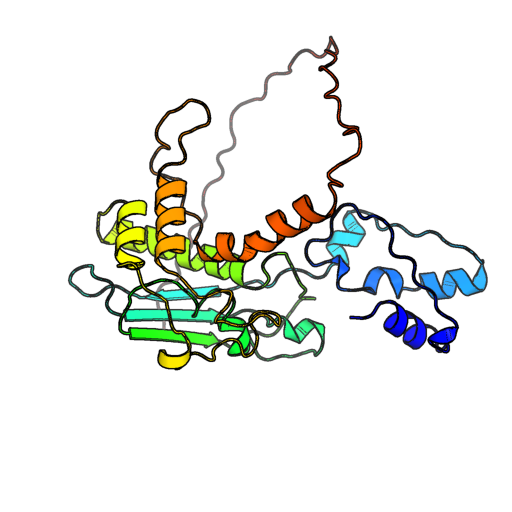35 O O . ASP A 1 122 ? -9.164 1.569 22.879 1.00 89.81 122 ASP A O 1
ATOM 939 N N . ILE A 1 123 ? -7.942 0.261 21.521 1.00 88.69 123 ILE A N 1
ATOM 940 C CA . ILE A 1 123 ? -8.821 -0.912 21.583 1.00 88.69 123 ILE A CA 1
ATOM 941 C C . ILE A 1 123 ? -8.056 -2.054 22.261 1.00 88.69 123 ILE A C 1
ATOM 943 O O . ILE A 1 123 ? -6.986 -2.428 21.778 1.00 88.69 123 ILE A O 1
ATOM 947 N N . PRO A 1 124 ? -8.583 -2.647 23.347 1.00 86.06 124 PRO A N 1
ATOM 948 C CA . PRO A 1 124 ? -7.835 -3.627 24.132 1.00 86.06 124 PRO A CA 1
ATOM 949 C C . PRO A 1 124 ? -7.649 -4.974 23.423 1.00 86.06 124 PRO A C 1
ATOM 951 O O . PRO A 1 124 ? -6.695 -5.685 23.722 1.00 86.06 124 PRO A O 1
ATOM 954 N N . ASN A 1 125 ? -8.535 -5.333 22.489 1.00 88.12 125 ASN A N 1
ATOM 955 C CA . ASN A 1 125 ? -8.481 -6.608 21.774 1.00 88.12 125 ASN A CA 1
ATOM 956 C C . ASN A 1 125 ? -8.484 -6.363 20.265 1.00 88.12 125 ASN A C 1
ATOM 958 O O . ASN A 1 125 ? -9.440 -5.797 19.740 1.00 88.12 125 ASN A O 1
ATOM 962 N N . MET A 1 126 ? -7.457 -6.816 19.551 1.00 88.25 126 MET A N 1
ATOM 963 C CA . MET A 1 126 ? -7.371 -6.646 18.101 1.00 88.25 126 MET A CA 1
ATOM 964 C C . MET A 1 126 ? -6.882 -7.927 17.423 1.00 88.25 126 MET A C 1
ATOM 966 O O . MET A 1 126 ? -5.875 -8.500 17.827 1.00 88.25 126 MET A O 1
ATOM 970 N N . SER A 1 127 ? -7.588 -8.350 16.373 1.00 90.12 127 SER A N 1
ATOM 971 C CA . SER A 1 127 ? -7.182 -9.414 15.453 1.00 90.12 127 SER A CA 1
ATOM 972 C C . SER A 1 127 ? -7.170 -8.865 14.030 1.00 90.12 127 SER A C 1
ATOM 974 O O . SER A 1 127 ? -8.180 -8.343 13.548 1.00 90.12 127 SER A O 1
ATOM 976 N N . VAL A 1 128 ? -6.029 -8.985 13.354 1.00 91.00 128 VAL A N 1
ATOM 977 C CA . VAL A 1 128 ? -5.860 -8.599 11.950 1.00 91.00 128 VAL A CA 1
ATOM 978 C C . VAL A 1 128 ? -5.414 -9.826 11.173 1.00 91.00 128 VAL A C 1
ATOM 980 O O . VAL A 1 128 ? -4.392 -10.432 11.484 1.00 91.00 128 VAL A O 1
ATOM 983 N N . GLU A 1 129 ? -6.196 -10.203 10.168 1.00 92.31 129 GLU A N 1
ATOM 984 C CA . GLU A 1 129 ? -6.052 -11.475 9.468 1.00 92.31 129 GLU A CA 1
ATOM 985 C C . GLU A 1 129 ? -5.919 -11.258 7.955 1.00 92.31 129 GLU A C 1
ATOM 987 O O . GLU A 1 129 ? -6.668 -10.496 7.328 1.00 92.31 129 GLU A O 1
ATOM 992 N N . ALA A 1 130 ? -4.967 -11.980 7.370 1.00 91.62 130 ALA A N 1
ATOM 993 C CA . ALA A 1 130 ? -4.779 -12.104 5.933 1.00 91.62 130 ALA A CA 1
ATOM 994 C C . ALA A 1 130 ? -5.526 -13.339 5.417 1.00 91.62 130 ALA A C 1
ATOM 996 O O . ALA A 1 130 ? -5.326 -14.451 5.907 1.00 91.62 130 ALA A O 1
ATOM 997 N N . CYS A 1 131 ? -6.352 -13.158 4.395 1.00 93.94 131 CYS A N 1
ATOM 998 C CA . CYS A 1 131 ? -7.005 -14.239 3.672 1.00 93.94 131 CYS A CA 1
ATOM 999 C C . CYS A 1 131 ? -6.311 -14.468 2.316 1.00 93.94 131 CYS A C 1
ATOM 1001 O O . CYS A 1 131 ? -5.867 -13.498 1.691 1.00 93.94 131 CYS A O 1
ATOM 1003 N N . PRO A 1 132 ? -6.240 -15.721 1.827 1.00 94.69 132 PRO A N 1
ATOM 1004 C CA . PRO A 1 132 ? -5.655 -16.016 0.524 1.00 94.69 132 PRO A CA 1
ATOM 1005 C C . PRO A 1 132 ? -6.351 -15.272 -0.622 1.00 94.69 132 PRO A C 1
ATOM 1007 O O . PRO A 1 132 ? -7.578 -15.240 -0.705 1.00 94.69 132 PRO A O 1
ATOM 1010 N N . ALA A 1 133 ? -5.556 -14.695 -1.519 1.00 94.69 133 ALA A N 1
ATOM 1011 C CA . ALA A 1 133 ? -6.007 -14.012 -2.723 1.00 94.69 133 ALA A CA 1
ATOM 1012 C C . ALA A 1 133 ? -4.860 -13.959 -3.741 1.00 94.69 133 ALA A C 1
ATOM 1014 O O . ALA A 1 133 ? -3.928 -13.162 -3.619 1.00 94.69 133 ALA A O 1
ATOM 1015 N N . VAL A 1 134 ? -4.928 -14.814 -4.760 1.00 94.31 134 VAL A N 1
ATOM 1016 C CA . VAL A 1 134 ? -3.909 -14.876 -5.815 1.00 94.31 134 VAL A CA 1
ATOM 1017 C C . VAL A 1 134 ? -4.153 -13.780 -6.854 1.00 94.31 134 VAL A C 1
ATOM 1019 O O . VAL A 1 134 ? -5.289 -13.474 -7.220 1.00 94.31 134 VAL A O 1
ATOM 1022 N N . ALA A 1 135 ? -3.072 -13.177 -7.345 1.00 93.12 135 ALA A N 1
ATOM 1023 C CA . ALA A 1 135 ? -3.127 -12.170 -8.397 1.00 93.12 135 ALA A CA 1
ATOM 1024 C C . ALA A 1 135 ? -3.624 -12.759 -9.731 1.00 93.12 135 ALA A C 1
ATOM 1026 O O . ALA A 1 135 ? -2.969 -13.623 -10.309 1.00 93.12 135 ALA A O 1
ATOM 1027 N N . MET A 1 136 ? -4.731 -12.223 -10.256 1.00 90.75 136 MET A N 1
ATOM 1028 C CA . MET A 1 136 ? -5.267 -12.564 -11.589 1.00 90.75 136 MET A CA 1
ATOM 1029 C C . MET A 1 136 ? -4.907 -11.531 -12.670 1.00 90.75 136 MET A C 1
ATOM 1031 O O . MET A 1 136 ? -5.159 -11.735 -13.854 1.00 90.75 136 MET A O 1
ATOM 1035 N N . ALA A 1 137 ? -4.316 -10.409 -12.263 1.00 90.81 137 ALA A N 1
ATOM 1036 C CA . ALA A 1 137 ? -3.822 -9.351 -13.133 1.00 90.81 137 ALA A CA 1
ATOM 1037 C C . ALA A 1 137 ? -2.393 -8.978 -12.721 1.00 90.81 137 ALA A C 1
ATOM 1039 O O . ALA A 1 137 ? -1.916 -9.366 -11.655 1.00 90.81 137 ALA A O 1
ATOM 1040 N N . ARG A 1 138 ? -1.700 -8.189 -13.549 1.00 91.00 138 ARG A N 1
ATOM 1041 C CA . ARG A 1 138 ? -0.387 -7.640 -13.185 1.00 91.00 138 ARG A CA 1
ATOM 1042 C C . ARG A 1 138 ? -0.560 -6.606 -12.083 1.00 91.00 138 ARG A C 1
ATOM 1044 O O . ARG A 1 138 ? -0.918 -5.467 -12.362 1.00 91.00 138 ARG A O 1
ATOM 1051 N N . ILE A 1 139 ? -0.296 -7.002 -10.850 1.00 92.69 139 ILE A N 1
ATOM 1052 C CA . ILE A 1 139 ? -0.340 -6.119 -9.688 1.00 92.69 139 ILE A CA 1
ATOM 1053 C C . ILE A 1 139 ? 0.948 -5.318 -9.597 1.00 92.69 139 ILE A C 1
ATOM 1055 O O . ILE A 1 139 ? 2.019 -5.868 -9.832 1.00 92.69 139 ILE A O 1
ATOM 1059 N N . GLY A 1 140 ? 0.870 -4.039 -9.241 1.00 91.44 140 GLY A N 1
ATOM 1060 C CA . GLY A 1 140 ? 2.046 -3.231 -8.946 1.00 91.44 140 GLY A CA 1
ATOM 1061 C C . GLY A 1 140 ? 1.779 -2.086 -7.986 1.00 91.44 140 GLY A C 1
ATOM 1062 O O . GLY A 1 140 ? 0.665 -1.868 -7.506 1.00 91.44 140 GLY A O 1
ATOM 1063 N N . TRP A 1 141 ? 2.847 -1.349 -7.686 1.00 90.94 141 TRP A N 1
ATOM 1064 C CA . TRP A 1 141 ? 2.763 -0.235 -6.756 1.00 90.94 141 TRP A CA 1
ATOM 1065 C C . TRP A 1 141 ? 1.877 0.871 -7.312 1.00 90.94 141 TRP A C 1
ATOM 1067 O O . TRP A 1 141 ? 2.123 1.419 -8.388 1.00 90.94 141 TRP A O 1
ATOM 1077 N N . TYR A 1 142 ? 0.915 1.253 -6.489 1.00 91.50 142 TYR A N 1
ATOM 1078 C CA . TYR A 1 142 ? 0.245 2.535 -6.549 1.00 91.50 142 TYR A CA 1
ATOM 1079 C C . TYR A 1 142 ? 0.599 3.316 -5.283 1.00 91.50 142 TYR A C 1
ATOM 1081 O O . TYR A 1 142 ? 1.010 2.736 -4.274 1.00 91.50 142 TYR A O 1
ATOM 1089 N N . ARG A 1 143 ? 0.494 4.644 -5.325 1.00 91.56 143 ARG A N 1
ATOM 1090 C CA . ARG A 1 143 ? 0.831 5.499 -4.182 1.00 91.56 143 ARG A CA 1
ATOM 1091 C C . ARG A 1 143 ? 0.077 5.034 -2.926 1.00 91.56 143 ARG A C 1
ATOM 1093 O O . ARG A 1 143 ? -1.127 4.834 -2.992 1.00 91.56 143 ARG A O 1
ATOM 1100 N N . SER A 1 144 ? 0.796 4.958 -1.797 1.00 88.31 144 SER A N 1
ATOM 1101 C CA . SER A 1 144 ? 0.342 4.432 -0.490 1.00 88.31 144 SER A CA 1
ATOM 1102 C C . SER A 1 144 ? 0.404 2.901 -0.349 1.00 88.31 144 SER A C 1
ATOM 1104 O O . SER A 1 144 ? 0.408 2.398 0.768 1.00 88.31 144 SER A O 1
ATOM 1106 N N . VAL A 1 145 ? 0.575 2.167 -1.456 1.00 89.75 145 VAL A N 1
ATOM 1107 C CA . VAL A 1 145 ? 0.621 0.696 -1.484 1.00 89.75 145 VAL A CA 1
ATOM 1108 C C . VAL A 1 145 ? -0.640 0.134 -0.824 1.00 89.75 145 VAL A C 1
ATOM 1110 O O . VAL A 1 145 ? -1.697 0.294 -1.413 1.00 89.75 145 VAL A O 1
ATOM 1113 N N . ASN A 1 146 ? -0.587 -0.422 0.385 1.00 90.81 146 ASN A N 1
ATOM 1114 C CA . ASN A 1 146 ? -1.767 -1.029 1.012 1.00 90.81 146 ASN A CA 1
ATOM 1115 C C . ASN A 1 146 ? -2.615 -0.022 1.815 1.00 90.81 146 ASN A C 1
ATOM 1117 O O . ASN A 1 146 ? -3.825 -0.190 1.979 1.00 90.81 146 ASN A O 1
ATOM 1121 N N . ALA A 1 147 ? -2.019 1.088 2.264 1.00 89.94 147 ALA A N 1
ATOM 1122 C CA . ALA A 1 147 ? -2.698 2.042 3.143 1.00 89.94 147 ALA A CA 1
ATOM 1123 C C . ALA A 1 147 ? -3.895 2.749 2.476 1.00 89.94 147 ALA A C 1
ATOM 1125 O O . ALA A 1 147 ? -4.764 3.271 3.172 1.00 89.94 147 ALA A O 1
ATOM 1126 N N . VAL A 1 148 ? -3.994 2.732 1.140 1.00 91.94 148 VAL A N 1
ATOM 1127 C CA . VAL A 1 148 ? -5.142 3.296 0.412 1.00 91.94 148 VAL A CA 1
ATOM 1128 C C . VAL A 1 148 ? -6.431 2.511 0.660 1.00 91.94 148 VAL A C 1
ATOM 1130 O O . VAL A 1 148 ? -7.448 3.109 1.008 1.00 91.94 148 VAL A O 1
ATOM 1133 N N . HIS A 1 149 ? -6.400 1.184 0.517 1.00 93.62 149 HIS A N 1
ATOM 1134 C CA . HIS A 1 149 ? -7.593 0.356 0.683 1.00 93.62 149 HIS A CA 1
ATOM 1135 C C . HIS A 1 149 ? -7.898 0.129 2.168 1.00 93.62 149 HIS A C 1
ATOM 1137 O O . HIS A 1 149 ? -9.062 0.176 2.562 1.00 93.62 149 HIS A O 1
ATOM 1143 N N . TYR A 1 150 ? -6.868 0.012 3.015 1.00 94.31 150 TYR A N 1
ATOM 1144 C CA . TYR A 1 150 ? -7.057 -0.028 4.465 1.00 94.31 150 TYR A CA 1
ATOM 1145 C C . TYR A 1 150 ? -7.646 1.265 5.016 1.00 94.31 150 TYR A C 1
ATOM 1147 O O . TYR A 1 150 ? -8.623 1.220 5.759 1.00 94.31 150 TYR A O 1
ATOM 1155 N N . GLY A 1 151 ? -7.107 2.421 4.620 1.00 92.81 151 GLY A N 1
ATOM 1156 C CA . GLY A 1 151 ? -7.621 3.712 5.064 1.00 92.81 151 GLY A CA 1
ATOM 1157 C C . GLY A 1 151 ? -9.080 3.933 4.660 1.00 92.81 151 GLY A C 1
ATOM 1158 O O . GLY A 1 151 ? -9.852 4.448 5.466 1.00 92.81 151 GLY A O 1
ATOM 1159 N N . PHE A 1 152 ? -9.471 3.491 3.458 1.00 94.38 152 PHE A N 1
ATOM 1160 C CA . PHE A 1 152 ? -10.868 3.508 3.021 1.00 94.38 152 PHE A CA 1
ATOM 1161 C C . PHE A 1 152 ? -11.753 2.574 3.858 1.00 94.38 152 PHE A C 1
ATOM 1163 O O . PHE A 1 152 ? -12.790 3.010 4.353 1.00 94.38 152 PHE A O 1
ATOM 1170 N N . ALA A 1 153 ? -11.345 1.315 4.042 1.00 96.06 153 ALA A N 1
ATOM 1171 C CA . ALA A 1 153 ? -12.133 0.324 4.773 1.00 96.06 153 ALA A CA 1
ATOM 1172 C C . ALA A 1 153 ? -12.320 0.706 6.249 1.00 96.06 153 ALA A C 1
ATOM 1174 O O . ALA A 1 153 ? -13.434 0.665 6.762 1.00 96.06 153 ALA A O 1
ATOM 1175 N N . ILE A 1 154 ? -11.243 1.127 6.916 1.00 95.00 154 ILE A N 1
ATOM 1176 C CA . ILE A 1 154 ? -11.267 1.536 8.324 1.00 95.00 154 ILE A CA 1
ATOM 1177 C C . ILE A 1 154 ? -12.074 2.820 8.495 1.00 95.00 154 ILE A C 1
ATOM 1179 O O . ILE A 1 154 ? -12.916 2.878 9.381 1.00 95.00 154 ILE A O 1
ATOM 1183 N N . GLY A 1 155 ? -11.850 3.833 7.649 1.00 93.81 155 GLY A N 1
ATOM 1184 C CA . GLY A 1 155 ? -12.596 5.092 7.725 1.00 93.81 155 GLY A CA 1
ATOM 1185 C C . GLY A 1 155 ? -14.097 4.884 7.526 1.00 93.81 155 GLY A C 1
ATOM 1186 O O . GLY A 1 155 ? -14.890 5.345 8.338 1.00 93.81 155 GLY A O 1
ATOM 1187 N N . SER A 1 156 ? -14.479 4.102 6.511 1.00 95.81 156 SER A N 1
ATOM 1188 C CA . SER A 1 156 ? -15.891 3.782 6.252 1.00 95.81 156 SER A CA 1
ATOM 1189 C C . SER A 1 156 ? -16.520 3.016 7.416 1.00 95.81 156 SER A C 1
ATOM 1191 O O . SER A 1 156 ? -17.633 3.320 7.829 1.00 95.81 156 SER A O 1
ATOM 1193 N N . PHE A 1 157 ? -15.794 2.056 7.993 1.00 95.44 157 PHE A N 1
ATOM 1194 C CA . PHE A 1 157 ? -16.304 1.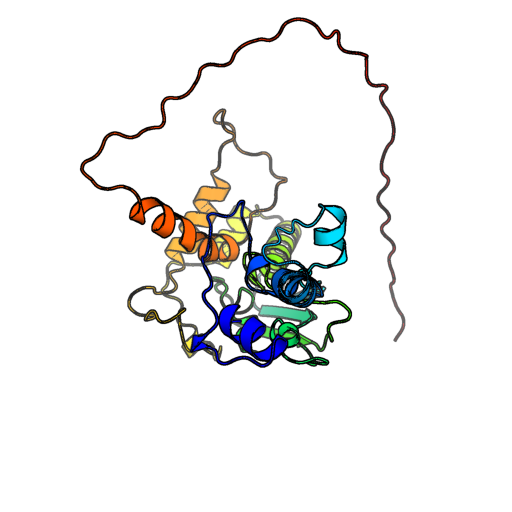298 9.128 1.00 95.44 157 PHE A CA 1
ATOM 1195 C C . PHE A 1 157 ? -16.431 2.161 10.391 1.00 95.44 157 PHE A C 1
ATOM 1197 O O . PHE A 1 157 ? -17.398 2.019 11.126 1.00 95.44 157 PHE A O 1
ATOM 1204 N N . VAL A 1 158 ? -15.516 3.107 10.628 1.00 94.00 158 VAL A N 1
ATOM 1205 C CA . VAL A 1 158 ? -15.655 4.088 11.717 1.00 94.00 158 VAL A CA 1
ATOM 1206 C C . VAL A 1 158 ? -16.918 4.939 11.542 1.00 94.00 158 VAL A C 1
ATOM 1208 O O . VAL A 1 158 ? -17.630 5.148 12.523 1.00 94.00 158 VAL A O 1
ATOM 1211 N N . ASP A 1 159 ? -17.242 5.366 10.318 1.00 94.31 159 ASP A N 1
ATOM 1212 C CA . ASP A 1 159 ? -18.493 6.083 10.031 1.00 94.31 159 ASP A CA 1
ATOM 1213 C C . ASP A 1 159 ? -19.727 5.216 10.345 1.00 94.31 159 ASP A C 1
ATOM 1215 O O . ASP A 1 159 ? -20.682 5.691 10.963 1.00 94.31 159 ASP A O 1
ATOM 1219 N N . GLU A 1 160 ? -19.706 3.933 9.969 1.00 94.06 160 GLU A N 1
ATOM 1220 C CA . GLU A 1 160 ? -20.784 2.979 10.274 1.00 94.06 160 GLU A CA 1
ATOM 1221 C C . GLU A 1 160 ? -20.951 2.757 11.785 1.00 94.06 160 GLU A C 1
ATOM 1223 O O . GLU A 1 160 ? -22.077 2.736 12.290 1.00 94.06 160 GLU A O 1
ATOM 1228 N N . LEU A 1 161 ? -19.842 2.637 12.521 1.00 92.56 161 LEU A N 1
ATOM 1229 C CA . LEU A 1 161 ? -19.838 2.495 13.977 1.00 92.56 161 LEU A CA 1
ATOM 1230 C C . LEU A 1 161 ? -20.401 3.741 14.665 1.00 92.56 161 LEU A C 1
ATOM 1232 O O . LEU A 1 161 ? -21.264 3.619 15.535 1.00 92.56 161 LEU A O 1
ATOM 1236 N N . ALA A 1 162 ? -19.967 4.930 14.244 1.00 91.88 162 ALA A N 1
ATOM 1237 C CA . ALA A 1 162 ? -20.474 6.195 14.764 1.00 91.88 162 ALA A CA 1
ATOM 1238 C C . ALA A 1 162 ? -21.980 6.341 14.500 1.00 91.88 162 ALA A C 1
ATOM 1240 O O . ALA A 1 162 ? -22.739 6.715 15.397 1.00 91.88 162 ALA A O 1
ATOM 1241 N N . HIS A 1 163 ? -22.432 5.965 13.299 1.00 92.31 163 HIS A N 1
ATOM 1242 C CA . HIS A 1 163 ? -23.849 5.956 12.949 1.00 92.31 163 HIS A CA 1
ATOM 1243 C C . HIS A 1 163 ? -24.657 4.997 13.835 1.00 92.31 163 HIS A C 1
ATOM 1245 O O . HIS A 1 163 ? -25.691 5.389 14.379 1.00 92.31 163 HIS A O 1
ATOM 1251 N N . ALA A 1 164 ? -24.174 3.765 14.032 1.00 90.88 164 ALA A N 1
ATOM 1252 C CA . ALA A 1 164 ? -24.817 2.772 14.893 1.00 90.88 164 ALA A CA 1
ATOM 1253 C C . ALA A 1 164 ? -24.871 3.222 16.366 1.00 90.88 164 ALA A C 1
ATOM 1255 O O . ALA A 1 164 ? -25.888 3.028 17.034 1.00 90.88 164 ALA A O 1
ATOM 1256 N N . ALA A 1 165 ? -23.814 3.881 16.850 1.00 89.31 165 ALA A N 1
ATOM 1257 C CA . ALA A 1 165 ? -23.733 4.470 18.187 1.00 89.31 165 ALA A CA 1
ATOM 1258 C C . ALA A 1 165 ? -24.499 5.803 18.323 1.00 89.31 165 ALA A C 1
ATOM 1260 O O . ALA A 1 165 ? -24.629 6.325 19.430 1.00 89.31 165 ALA A O 1
ATOM 1261 N N . LYS A 1 166 ? -25.029 6.354 17.219 1.00 91.00 166 LYS A N 1
ATOM 1262 C CA . LYS A 1 166 ? -25.694 7.669 17.150 1.00 91.00 166 LYS A CA 1
ATOM 1263 C C . LYS A 1 166 ? -24.809 8.818 17.656 1.00 91.00 166 LYS A C 1
ATOM 1265 O O . LYS A 1 166 ? -25.300 9.753 18.289 1.00 91.00 166 LYS A O 1
ATOM 1270 N N . GLN A 1 167 ? -23.512 8.747 17.375 1.00 88.94 167 GLN A N 1
ATOM 1271 C CA . GLN A 1 167 ? -22.528 9.774 17.713 1.00 88.94 167 GLN A CA 1
ATOM 1272 C C . GLN A 1 167 ? -22.049 10.495 16.446 1.00 88.94 167 GLN A C 1
ATOM 1274 O O . GLN A 1 167 ? -22.175 9.978 15.336 1.00 88.94 167 GLN A O 1
ATOM 1279 N N . ASP A 1 168 ? -21.508 11.705 16.606 1.00 92.12 168 ASP A N 1
ATOM 1280 C CA . ASP A 1 168 ? -20.793 12.373 15.518 1.00 92.12 168 ASP A CA 1
ATOM 1281 C C . ASP A 1 168 ? -19.546 11.562 15.141 1.00 92.12 168 ASP A C 1
ATOM 1283 O O . ASP A 1 168 ? -18.819 11.084 16.012 1.00 92.12 168 ASP A O 1
ATOM 1287 N N . THR A 1 169 ? -19.292 11.414 13.842 1.00 90.94 169 THR A N 1
ATOM 1288 C CA . THR A 1 169 ? -18.151 10.658 13.316 1.00 90.94 169 THR A CA 1
ATOM 1289 C C . THR A 1 169 ? -16.810 11.165 13.842 1.00 90.94 169 THR A C 1
ATOM 1291 O O . THR A 1 169 ? -15.941 10.364 14.188 1.00 90.94 169 THR A O 1
ATOM 1294 N N . GLY A 1 170 ? -16.614 12.485 13.879 1.00 89.69 170 GLY A N 1
ATOM 1295 C CA . GLY A 1 170 ? -15.365 13.091 14.325 1.00 89.69 170 GLY A CA 1
ATOM 1296 C C . GLY A 1 170 ? -15.131 12.819 15.804 1.00 89.69 170 GLY A C 1
ATOM 1297 O O . GLY A 1 170 ? -14.063 12.336 16.180 1.00 89.69 170 GLY A O 1
ATOM 1298 N N . ASP A 1 171 ? -16.152 13.042 16.629 1.00 90.12 171 ASP A N 1
ATOM 1299 C CA . ASP A 1 171 ? -16.081 12.761 18.064 1.00 90.12 171 ASP A CA 1
ATOM 1300 C C . ASP A 1 171 ? -15.875 11.266 18.346 1.00 90.12 171 ASP A C 1
ATOM 1302 O O . ASP A 1 171 ? -15.067 10.909 19.206 1.00 90.12 171 ASP A O 1
ATOM 1306 N N . PHE A 1 172 ? -16.546 10.386 17.597 1.00 90.50 172 PHE A N 1
ATOM 1307 C CA . PHE A 1 172 ? -16.373 8.936 17.700 1.00 90.50 172 PHE A CA 1
ATOM 1308 C C . PHE A 1 172 ? -14.944 8.514 17.344 1.00 90.50 172 PHE A C 1
ATOM 1310 O O . PHE A 1 172 ? -14.320 7.748 18.076 1.00 90.50 172 PHE A O 1
ATOM 1317 N N . LEU A 1 173 ? -14.381 9.053 16.259 1.00 91.62 173 LEU A N 1
ATOM 1318 C CA . LEU A 1 173 ? -12.998 8.787 15.865 1.00 91.62 173 LEU A CA 1
ATOM 1319 C C . LEU A 1 173 ? -12.005 9.261 16.936 1.00 91.62 173 LEU A C 1
ATOM 1321 O O . LEU A 1 173 ? -11.044 8.554 17.232 1.00 91.62 173 LEU A O 1
ATOM 1325 N N . LEU A 1 174 ? -12.224 10.434 17.537 1.00 91.38 174 LEU A N 1
ATOM 1326 C CA . LEU A 1 174 ? -11.377 10.940 18.622 1.00 91.38 174 LEU A CA 1
ATOM 1327 C C . LEU A 1 174 ? -11.457 10.047 19.868 1.00 91.38 174 LEU A C 1
ATOM 1329 O O . LEU A 1 174 ? -10.422 9.767 20.473 1.00 91.38 174 LEU A O 1
ATOM 1333 N N . GLN A 1 175 ? -12.653 9.564 20.218 1.00 90.69 175 GLN A N 1
ATOM 1334 C CA . GLN A 1 175 ? -12.847 8.587 21.295 1.00 90.69 175 GLN A CA 1
ATOM 1335 C C . GLN A 1 175 ? -12.125 7.271 20.993 1.00 90.69 175 GLN A C 1
ATOM 1337 O O . GLN A 1 175 ? -11.464 6.728 21.874 1.00 90.69 175 GLN A O 1
ATOM 1342 N N . LEU A 1 176 ? -12.195 6.796 19.746 1.00 90.69 176 LEU A N 1
ATOM 1343 C CA . LEU A 1 176 ? -11.549 5.560 19.311 1.00 90.69 176 LEU A CA 1
ATOM 1344 C C . LEU A 1 176 ? -10.019 5.669 19.306 1.00 90.69 176 LEU A C 1
ATOM 1346 O O . LEU A 1 176 ? -9.342 4.707 19.648 1.00 90.69 176 LEU A O 1
ATOM 1350 N N . ILE A 1 177 ? -9.458 6.830 18.945 1.00 90.75 177 ILE A N 1
ATOM 1351 C CA . ILE A 1 177 ? -8.014 7.108 19.059 1.00 90.75 177 ILE A CA 1
ATOM 1352 C C . ILE A 1 177 ? -7.578 7.128 20.529 1.00 90.75 177 ILE A C 1
ATOM 1354 O O . ILE A 1 177 ? -6.472 6.689 20.841 1.00 90.75 177 ILE A O 1
ATOM 1358 N N . GLY A 1 178 ? -8.431 7.624 21.426 1.00 90.31 178 GLY A N 1
ATOM 1359 C CA . GLY A 1 178 ? -8.173 7.674 22.860 1.00 90.31 178 GLY A CA 1
ATOM 1360 C C . GLY A 1 178 ? -7.232 8.807 23.289 1.00 90.31 178 GLY A C 1
ATOM 1361 O O . GLY A 1 178 ? -7.081 9.843 22.625 1.00 90.31 178 GLY A O 1
ATOM 1362 N N . SER A 1 179 ? -6.614 8.624 24.456 1.00 90.94 179 SER A N 1
ATOM 1363 C CA . SER A 1 179 ? -5.725 9.613 25.071 1.00 90.94 179 SER A CA 1
ATOM 1364 C C . SER A 1 179 ? -4.366 9.714 24.367 1.00 90.94 179 SER A C 1
ATOM 1366 O O . SER A 1 179 ? -3.974 8.855 23.566 1.00 90.94 179 SER A O 1
ATOM 1368 N N . ASP A 1 180 ? -3.646 10.802 24.662 1.00 91.12 180 ASP A N 1
ATOM 1369 C CA . ASP A 1 180 ? -2.271 10.998 24.198 1.00 91.12 180 ASP A CA 1
ATOM 1370 C C . ASP A 1 180 ? -1.361 9.914 24.754 1.00 91.12 180 ASP A C 1
ATOM 1372 O O . ASP A 1 180 ? -1.211 9.773 25.967 1.00 91.12 180 ASP A O 1
ATOM 1376 N N . ARG A 1 181 ? -0.736 9.160 23.853 1.00 89.00 181 ARG A N 1
ATOM 1377 C CA . ARG A 1 181 ? 0.220 8.114 24.183 1.00 89.00 181 ARG A CA 1
ATOM 1378 C C . ARG A 1 181 ? 1.201 7.895 23.042 1.00 89.00 181 ARG A C 1
ATOM 1380 O O . ARG A 1 181 ? 0.874 8.063 21.866 1.00 89.00 181 ARG A O 1
ATOM 1387 N N . GLN A 1 182 ? 2.393 7.448 23.414 1.00 84.06 182 GLN A N 1
ATOM 1388 C CA . GLN A 1 182 ? 3.308 6.817 22.474 1.00 84.06 182 GLN A CA 1
ATOM 1389 C C . GLN A 1 182 ? 2.872 5.359 22.309 1.00 84.06 182 GLN A C 1
ATOM 1391 O O . GLN A 1 182 ? 2.840 4.600 23.278 1.00 84.06 182 GLN A O 1
ATOM 1396 N N . VAL A 1 183 ? 2.480 4.991 21.096 1.00 77.94 183 VAL A N 1
ATOM 1397 C CA . VAL A 1 183 ? 2.031 3.649 20.734 1.00 77.94 183 VAL A CA 1
ATOM 1398 C C . VAL A 1 183 ? 3.257 2.784 20.472 1.00 77.94 183 VAL A C 1
ATOM 1400 O O . VAL A 1 183 ? 4.046 3.043 19.565 1.00 77.94 183 VAL A O 1
ATOM 1403 N N . ASP A 1 184 ? 3.409 1.739 21.274 1.00 74.19 184 ASP A N 1
ATOM 1404 C CA . ASP A 1 184 ? 4.476 0.757 21.131 1.00 74.19 184 ASP A CA 1
ATOM 1405 C C . ASP A 1 184 ? 3.917 -0.516 20.487 1.00 74.19 184 ASP A C 1
ATOM 1407 O O . ASP A 1 184 ? 3.311 -1.355 21.157 1.00 74.19 184 ASP A O 1
ATOM 1411 N N . LEU A 1 185 ? 4.109 -0.653 19.172 1.00 67.38 185 LEU A N 1
ATOM 1412 C CA . LEU A 1 185 ? 3.608 -1.805 18.416 1.00 67.38 185 LEU A CA 1
ATOM 1413 C C . LEU A 1 185 ? 4.279 -3.122 18.831 1.00 67.38 185 LEU A C 1
ATOM 1415 O O . LEU A 1 185 ? 3.658 -4.173 18.698 1.00 67.38 185 LEU A O 1
ATOM 1419 N N . SER A 1 186 ? 5.501 -3.079 19.381 1.00 64.25 186 SER A N 1
ATOM 1420 C CA . SER A 1 186 ? 6.216 -4.292 19.803 1.00 64.25 186 SER A CA 1
ATOM 1421 C C . SER A 1 186 ? 5.515 -4.999 20.966 1.00 64.25 186 SER A C 1
ATOM 1423 O O . SER A 1 186 ? 5.457 -6.226 21.018 1.00 64.25 186 SER A O 1
ATOM 1425 N N . LYS A 1 187 ? 4.900 -4.222 21.865 1.00 62.66 187 LYS A N 1
ATOM 1426 C CA . LYS A 1 187 ? 4.128 -4.736 23.005 1.00 62.66 187 LYS A CA 1
ATOM 1427 C C . LYS A 1 187 ? 2.770 -5.301 22.603 1.00 62.66 187 LYS A C 1
ATOM 1429 O O . LYS A 1 187 ? 2.201 -6.082 23.357 1.00 62.66 187 LYS A O 1
ATOM 1434 N N . ALA A 1 188 ? 2.263 -4.938 21.426 1.00 58.72 188 ALA A N 1
ATOM 1435 C CA . ALA A 1 188 ? 0.995 -5.432 20.900 1.00 58.72 188 ALA A CA 1
ATOM 1436 C C . ALA A 1 188 ? 1.119 -6.808 20.214 1.00 58.72 188 ALA A C 1
ATOM 1438 O O . ALA A 1 188 ? 0.155 -7.278 19.617 1.00 58.72 188 ALA A O 1
ATOM 1439 N N . GLY A 1 189 ? 2.304 -7.440 20.236 1.00 58.75 189 GLY A N 1
ATOM 1440 C CA . GLY A 1 189 ? 2.564 -8.694 19.513 1.00 58.75 189 GLY A CA 1
ATOM 1441 C C . GLY A 1 189 ? 2.520 -8.539 17.989 1.00 58.75 189 GLY A C 1
ATOM 1442 O O . GLY A 1 189 ? 2.648 -9.516 17.253 1.00 58.75 189 GLY A O 1
ATOM 1443 N N . LEU A 1 190 ? 2.351 -7.306 17.512 1.00 56.59 190 LEU A N 1
ATOM 1444 C CA . LEU A 1 190 ? 2.455 -6.958 16.114 1.00 56.59 190 LEU A CA 1
ATOM 1445 C C . LEU A 1 190 ? 3.934 -6.913 15.775 1.00 56.59 190 LEU A C 1
ATOM 1447 O O . LEU A 1 190 ? 4.740 -6.364 16.529 1.00 56.59 190 LEU A O 1
ATOM 1451 N N . VAL A 1 191 ? 4.289 -7.509 14.639 1.00 54.22 191 VAL A N 1
ATOM 1452 C CA . VAL A 1 191 ? 5.625 -7.382 14.066 1.00 54.22 191 VAL A CA 1
ATOM 1453 C C . VAL A 1 191 ? 5.859 -5.885 13.919 1.00 54.22 191 VAL A C 1
ATOM 1455 O O . VAL A 1 191 ? 5.294 -5.259 13.026 1.00 54.22 191 VAL A O 1
ATOM 1458 N N . ALA A 1 192 ? 6.619 -5.275 14.834 1.00 52.88 192 ALA A N 1
ATOM 1459 C CA . ALA A 1 192 ? 7.123 -3.934 14.604 1.00 52.88 192 ALA A CA 1
ATOM 1460 C C . ALA A 1 192 ? 7.750 -3.997 13.210 1.00 52.88 192 ALA A C 1
ATOM 1462 O O . ALA A 1 192 ? 8.551 -4.917 12.998 1.00 52.88 192 ALA A O 1
ATOM 1463 N N . PRO A 1 193 ? 7.382 -3.124 12.250 1.00 53.75 193 PRO A N 1
ATOM 1464 C CA . PRO A 1 193 ? 8.084 -3.097 10.984 1.00 53.75 193 PRO A CA 1
ATOM 1465 C C . PRO A 1 193 ? 9.562 -3.040 11.344 1.00 53.75 193 PRO A C 1
ATOM 1467 O O . PRO A 1 193 ? 10.003 -2.096 12.011 1.00 53.75 193 PRO A O 1
ATOM 1470 N N . ALA A 1 194 ? 10.307 -4.097 11.001 1.00 51.25 194 ALA A N 1
ATOM 1471 C CA . ALA A 1 194 ? 11.701 -4.243 11.418 1.00 51.25 194 ALA A CA 1
ATOM 1472 C C . ALA A 1 194 ? 12.536 -3.033 10.960 1.00 51.25 194 ALA A C 1
ATOM 1474 O O . ALA A 1 194 ? 13.626 -2.781 11.466 1.00 51.25 194 ALA A O 1
ATOM 1475 N N . SER A 1 195 ? 11.989 -2.244 10.029 1.00 55.06 195 SER A N 1
ATOM 1476 C CA . SER A 1 195 ? 12.470 -0.925 9.677 1.00 55.06 195 SER A CA 1
ATOM 1477 C C . SER A 1 195 ? 11.318 0.081 9.543 1.00 55.06 195 SER A C 1
ATOM 1479 O O . SER A 1 195 ? 10.344 -0.169 8.835 1.00 55.06 195 SER A O 1
ATOM 1481 N N . ASN A 1 196 ? 11.473 1.274 10.123 1.00 66.50 196 ASN A N 1
ATOM 1482 C CA . ASN A 1 196 ? 10.726 2.468 9.721 1.00 66.50 196 ASN A CA 1
ATOM 1483 C C . ASN A 1 196 ? 11.388 3.056 8.460 1.00 66.50 196 ASN A C 1
ATOM 1485 O O . ASN A 1 196 ? 11.977 4.133 8.489 1.00 66.50 196 ASN A O 1
ATOM 1489 N N . TYR A 1 197 ? 11.406 2.286 7.365 1.00 66.38 197 TYR A N 1
ATOM 1490 C CA . TYR A 1 197 ? 12.106 2.646 6.120 1.00 66.38 197 TYR A CA 1
ATOM 1491 C C . TYR A 1 197 ? 13.587 3.022 6.334 1.00 66.38 197 TYR A C 1
ATOM 1493 O O . TYR A 1 197 ? 14.113 3.935 5.700 1.00 66.38 197 TYR A O 1
ATOM 1501 N N . GLY A 1 198 ? 14.252 2.326 7.261 1.00 67.56 198 GLY A N 1
ATOM 1502 C CA . GLY A 1 198 ? 15.638 2.590 7.663 1.00 67.56 198 GLY A CA 1
ATOM 1503 C C . GLY A 1 198 ? 15.816 3.676 8.733 1.00 67.56 198 GLY A C 1
ATOM 1504 O O . GLY A 1 198 ? 16.944 3.906 9.157 1.00 67.56 198 GLY A O 1
ATOM 1505 N N . ALA A 1 199 ? 14.741 4.323 9.193 1.00 70.31 199 ALA A N 1
ATOM 1506 C CA . ALA A 1 199 ? 14.768 5.212 10.353 1.00 70.31 199 ALA A CA 1
ATOM 1507 C C . ALA A 1 199 ? 14.560 4.440 11.664 1.00 70.31 199 ALA A C 1
ATOM 1509 O O . ALA A 1 199 ? 14.025 3.326 11.678 1.00 70.31 199 ALA A O 1
ATOM 1510 N N . THR A 1 200 ? 14.959 5.050 12.780 1.00 72.50 200 THR A N 1
ATOM 1511 C CA . THR A 1 200 ? 14.702 4.494 14.110 1.00 72.50 200 THR A CA 1
ATOM 1512 C C . THR A 1 200 ? 13.304 4.884 14.595 1.00 72.50 200 THR A C 1
ATOM 1514 O O . THR A 1 200 ? 12.762 5.935 14.240 1.00 72.50 200 THR A O 1
ATOM 1517 N N . TRP A 1 201 ? 12.703 4.041 15.435 1.00 71.44 201 TRP A N 1
ATOM 1518 C CA . TRP A 1 201 ? 11.446 4.367 16.116 1.00 71.44 201 TRP A CA 1
ATOM 1519 C C . TRP A 1 201 ? 11.625 5.435 17.205 1.00 71.44 201 TRP A C 1
ATOM 1521 O O . TRP A 1 201 ? 10.657 6.100 17.561 1.00 71.44 201 TRP A O 1
ATOM 1531 N N . ALA A 1 202 ? 12.855 5.646 17.687 1.00 76.25 202 ALA A N 1
ATOM 1532 C CA . ALA A 1 202 ? 13.173 6.708 18.639 1.00 76.25 202 ALA A CA 1
ATOM 1533 C C . ALA A 1 202 ? 13.030 8.103 18.006 1.00 76.25 202 ALA A C 1
ATOM 1535 O O . ALA A 1 202 ? 12.468 9.004 18.625 1.00 76.25 202 ALA A O 1
ATOM 1536 N N . ASP A 1 203 ? 13.467 8.269 16.754 1.00 77.94 203 ASP A N 1
ATOM 1537 C CA . ASP A 1 203 ? 13.371 9.551 16.040 1.00 77.94 203 ASP A CA 1
ATOM 1538 C C . ASP A 1 203 ? 11.937 9.867 15.592 1.00 77.94 203 ASP A C 1
ATOM 1540 O O . ASP A 1 203 ? 11.538 11.028 15.427 1.00 77.94 203 ASP A O 1
ATOM 1544 N N . HIS A 1 204 ? 11.151 8.821 15.343 1.00 77.25 204 HIS A N 1
ATOM 1545 C CA . HIS A 1 204 ? 9.814 8.908 14.770 1.00 77.25 204 HIS A CA 1
ATOM 1546 C C . HIS A 1 204 ? 8.844 7.983 15.507 1.00 77.25 204 HIS A C 1
ATOM 1548 O O . HIS A 1 204 ? 8.373 7.002 14.924 1.00 77.25 204 HIS A O 1
ATOM 1554 N N . PRO A 1 205 ? 8.521 8.298 16.769 1.00 76.75 205 PRO A N 1
ATOM 1555 C CA . PRO A 1 205 ? 7.621 7.466 17.538 1.00 76.75 205 PRO A CA 1
ATOM 1556 C C . PRO A 1 205 ? 6.182 7.604 17.021 1.00 76.75 205 PRO A C 1
ATOM 1558 O O . PRO A 1 205 ? 5.791 8.619 16.419 1.00 76.75 205 PRO A O 1
ATOM 1561 N N . LEU A 1 206 ? 5.389 6.555 17.232 1.00 77.31 206 LEU A N 1
ATOM 1562 C CA . LEU A 1 206 ? 3.969 6.554 16.900 1.00 77.31 206 LEU A CA 1
ATOM 1563 C C . LEU A 1 206 ? 3.204 7.300 17.984 1.00 77.31 206 LEU A C 1
ATOM 1565 O O . LEU A 1 206 ? 2.879 6.758 19.029 1.00 77.31 206 LEU A O 1
ATOM 1569 N N . ASP A 1 207 ? 2.920 8.562 17.713 1.00 84.00 207 ASP A N 1
ATOM 1570 C CA . ASP A 1 207 ? 2.281 9.457 18.666 1.00 84.00 207 ASP A CA 1
ATOM 1571 C C . ASP A 1 207 ? 0.780 9.605 18.366 1.00 84.00 207 ASP A C 1
ATOM 1573 O O . ASP A 1 207 ? 0.395 10.178 17.332 1.00 84.00 207 ASP A O 1
ATOM 1577 N N . SER A 1 208 ? -0.077 9.113 19.269 1.00 85.56 208 SER A N 1
ATOM 1578 C CA . SER A 1 208 ? -1.532 9.254 19.137 1.00 85.56 208 SER A CA 1
ATOM 1579 C C . SER A 1 208 ? -1.980 10.714 19.246 1.00 85.56 208 SER A C 1
ATOM 1581 O O . SER A 1 208 ? -2.959 11.079 18.595 1.00 85.56 208 SE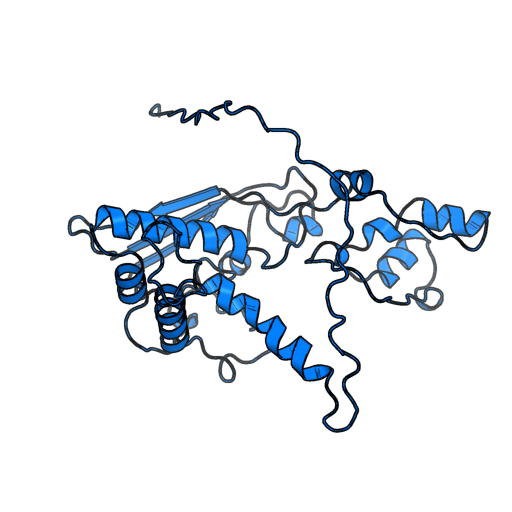R A O 1
ATOM 1583 N N . ALA A 1 209 ? -1.233 11.586 19.937 1.00 85.38 209 ALA A N 1
ATOM 1584 C CA . ALA A 1 209 ? -1.530 13.017 20.019 1.00 85.38 209 ALA A CA 1
ATOM 1585 C C . ALA A 1 209 ? -1.494 13.665 18.643 1.00 85.38 209 ALA A C 1
ATOM 1587 O O . ALA A 1 209 ? -2.338 14.485 18.271 1.00 85.38 209 ALA A O 1
ATOM 1588 N N . ARG A 1 210 ? -0.535 13.231 17.826 1.00 82.88 210 ARG A N 1
ATOM 1589 C CA . ARG A 1 210 ? -0.407 13.686 16.450 1.00 82.88 210 ARG A CA 1
ATOM 1590 C C . ARG A 1 210 ? -1.530 13.168 15.559 1.00 82.88 210 ARG A C 1
ATOM 1592 O O . ARG A 1 210 ? -1.956 13.895 14.659 1.00 82.88 210 ARG A O 1
ATOM 1599 N N . ALA A 1 211 ? -1.976 11.929 15.761 1.00 80.50 211 ALA A N 1
ATOM 1600 C CA . ALA A 1 211 ? -3.124 11.377 15.045 1.00 80.50 211 ALA A CA 1
ATOM 1601 C C . ALA A 1 211 ? -4.412 12.117 15.434 1.00 80.50 211 ALA A C 1
ATOM 1603 O O . ALA A 1 211 ? -5.145 12.569 14.555 1.00 80.50 211 ALA A O 1
ATOM 1604 N N . ARG A 1 212 ? -4.619 12.343 16.736 1.00 82.69 212 ARG A N 1
ATOM 1605 C CA . ARG A 1 212 ? -5.759 13.079 17.282 1.00 82.69 212 ARG A CA 1
ATOM 1606 C C . ARG A 1 212 ? -5.793 14.525 16.797 1.00 82.69 212 ARG A C 1
ATOM 1608 O O . ARG A 1 212 ? -6.832 14.987 16.346 1.00 82.69 212 ARG A O 1
ATOM 1615 N N . GLY A 1 213 ? -4.656 15.222 16.805 1.00 78.75 213 GLY A N 1
ATOM 1616 C CA . GLY A 1 213 ? -4.554 16.595 16.303 1.00 78.75 213 GLY A CA 1
ATOM 1617 C C . GLY A 1 213 ? -4.889 16.727 14.813 1.00 78.75 213 GLY A C 1
ATOM 1618 O O . GLY A 1 213 ? -5.461 17.732 14.404 1.00 78.75 213 GLY A O 1
ATOM 1619 N N . ARG A 1 214 ? -4.584 15.705 13.999 1.00 76.38 214 ARG A N 1
ATOM 1620 C CA . ARG A 1 214 ? -5.012 15.656 12.590 1.00 76.38 214 ARG A CA 1
ATOM 1621 C C . ARG A 1 214 ? -6.501 15.384 12.457 1.00 76.38 214 ARG A C 1
ATOM 1623 O O . ARG A 1 214 ? -7.159 16.133 11.757 1.00 76.38 214 ARG A O 1
ATOM 1630 N N . ALA A 1 215 ? -7.025 14.385 13.164 1.00 74.94 215 ALA A N 1
ATOM 1631 C CA . ALA A 1 215 ? -8.453 14.072 13.146 1.00 74.94 215 ALA A CA 1
ATOM 1632 C C . ALA A 1 215 ? -9.306 15.274 13.599 1.00 74.94 215 ALA A C 1
ATOM 1634 O O . ALA A 1 215 ? -10.293 15.615 12.955 1.00 74.94 215 ALA A O 1
ATOM 1635 N N . ALA A 1 216 ? -8.874 15.976 14.650 1.00 71.62 216 ALA A N 1
ATOM 1636 C CA . ALA A 1 216 ? -9.523 17.193 15.129 1.00 71.62 216 ALA A CA 1
ATOM 1637 C C . ALA A 1 216 ? -9.398 18.363 14.135 1.00 71.62 216 ALA A C 1
ATOM 1639 O O . ALA A 1 216 ? -10.340 19.137 13.980 1.00 71.62 216 ALA A O 1
ATOM 1640 N N . GLY A 1 217 ? -8.249 18.499 13.463 1.00 60.25 217 GLY A N 1
ATOM 1641 C CA . GLY A 1 217 ? -8.014 19.528 12.446 1.00 60.25 217 GLY A CA 1
ATOM 1642 C C . GLY A 1 217 ? -8.809 19.305 11.157 1.00 60.25 217 GLY A C 1
ATOM 1643 O O . GLY A 1 217 ? -9.352 20.263 10.616 1.00 60.25 217 GLY A O 1
ATOM 1644 N N . ASP A 1 218 ? -8.932 18.055 10.708 1.00 53.91 218 ASP A N 1
ATOM 1645 C CA . ASP A 1 218 ? -9.713 17.667 9.526 1.00 53.91 218 ASP A CA 1
ATOM 1646 C C . ASP A 1 218 ? -11.224 17.788 9.810 1.00 53.91 218 ASP A C 1
ATOM 1648 O O . ASP A 1 218 ? -11.970 18.302 8.979 1.00 53.91 218 ASP A O 1
ATOM 1652 N N . GLY A 1 219 ? -11.677 17.450 11.026 1.00 46.62 219 GLY A N 1
ATOM 1653 C CA . GLY A 1 219 ? -13.045 17.741 11.488 1.00 46.62 219 GLY A CA 1
ATOM 1654 C C . GLY A 1 219 ? -13.355 19.242 11.617 1.00 46.62 219 GLY A C 1
ATOM 1655 O O . GLY A 1 219 ? -14.517 19.648 11.662 1.00 46.62 219 GLY A O 1
ATOM 1656 N N . GLN A 1 220 ? -12.318 20.084 11.644 1.00 41.62 220 GLN A N 1
ATOM 1657 C CA . GLN A 1 220 ? -12.411 21.542 11.638 1.00 41.62 220 GLN A CA 1
ATOM 1658 C C . GLN A 1 220 ? -12.125 22.171 10.272 1.00 41.62 220 GLN A C 1
ATOM 1660 O O . GLN A 1 220 ? -12.121 23.405 10.203 1.00 41.62 220 GLN A O 1
ATOM 1665 N N . GLU A 1 221 ? -11.905 21.395 9.201 1.00 40.28 221 GLU A N 1
ATOM 1666 C CA . GLU A 1 221 ? -11.745 21.965 7.865 1.00 40.28 221 GLU A CA 1
ATOM 1667 C C . GLU A 1 221 ? -13.044 22.706 7.523 1.00 40.28 221 GLU A C 1
ATOM 1669 O O . GLU A 1 221 ? -14.096 22.135 7.258 1.00 40.28 221 GLU A O 1
ATOM 1674 N N . ARG A 1 222 ? -13.006 24.030 7.663 1.00 38.62 222 ARG A N 1
ATOM 1675 C CA . ARG A 1 222 ? -14.079 24.915 7.234 1.00 38.62 222 ARG A CA 1
ATOM 1676 C C . ARG A 1 222 ? -14.032 24.907 5.717 1.00 38.62 222 ARG A C 1
ATOM 1678 O O . ARG A 1 222 ? -12.943 24.859 5.140 1.00 38.62 222 ARG A O 1
ATOM 1685 N N . ASP A 1 223 ? -15.185 24.989 5.060 1.00 36.88 223 ASP A N 1
ATOM 1686 C CA . ASP A 1 223 ? -15.170 25.302 3.635 1.00 36.88 223 ASP A CA 1
ATOM 1687 C C . ASP A 1 223 ? -14.276 26.544 3.411 1.00 36.88 223 ASP A C 1
ATOM 1689 O O . ASP A 1 223 ? -14.078 27.365 4.313 1.00 36.88 223 ASP A O 1
ATOM 1693 N N . GLY A 1 224 ? -13.692 26.710 2.223 1.00 38.38 224 GLY A N 1
ATOM 1694 C CA . GLY A 1 224 ? -12.853 27.879 1.907 1.00 38.38 224 GLY A CA 1
ATOM 1695 C C . GLY A 1 224 ? -13.567 29.243 2.028 1.00 38.38 224 GLY A C 1
ATOM 1696 O O . GLY A 1 224 ? -13.039 30.243 1.548 1.00 38.38 224 GLY A O 1
ATOM 1697 N N . ARG A 1 225 ? -14.773 29.290 2.618 1.00 32.28 225 ARG A N 1
ATOM 1698 C CA . ARG A 1 225 ? -15.598 30.450 2.962 1.00 32.28 225 ARG A CA 1
ATOM 1699 C C . ARG A 1 225 ? -15.977 30.489 4.458 1.00 32.28 225 ARG A C 1
ATOM 1701 O O . ARG A 1 225 ? -16.874 31.238 4.830 1.00 32.28 225 ARG A O 1
ATOM 1708 N N . GLY A 1 226 ? -15.294 29.737 5.327 1.00 29.77 226 GLY A N 1
ATOM 1709 C CA . GLY A 1 226 ? -15.447 29.816 6.784 1.00 29.77 226 GLY A CA 1
ATOM 1710 C C . GLY A 1 226 ? -16.675 29.110 7.380 1.00 29.77 226 GLY A C 1
ATOM 1711 O O . GLY A 1 226 ? -16.899 29.241 8.584 1.00 29.77 226 GLY A O 1
ATOM 1712 N N . GLY A 1 227 ? -17.447 28.353 6.598 1.00 31.52 227 GLY A N 1
ATOM 1713 C CA . GLY A 1 227 ? -18.576 27.546 7.064 1.00 31.52 227 GLY A CA 1
ATOM 1714 C C . GLY A 1 227 ? -18.161 26.157 7.564 1.00 31.52 227 GLY A C 1
ATOM 1715 O O . GLY A 1 227 ? -17.227 25.553 7.039 1.00 31.52 227 GLY A O 1
ATOM 1716 N N . LYS A 1 228 ? -18.865 25.626 8.579 1.00 30.75 228 LYS A N 1
ATOM 1717 C CA . LYS A 1 228 ? -18.733 24.215 8.998 1.00 30.75 228 LYS A CA 1
ATOM 1718 C C . LYS A 1 228 ? -19.098 23.301 7.820 1.00 30.75 228 LYS A C 1
ATOM 1720 O O . LYS A 1 228 ? -20.154 23.491 7.211 1.00 30.75 228 LYS A O 1
ATOM 1725 N N . LEU A 1 229 ? -18.261 22.305 7.518 1.00 37.56 229 LEU A N 1
ATOM 1726 C CA . LEU A 1 229 ? -18.605 21.264 6.547 1.00 37.56 229 LEU A CA 1
ATOM 1727 C C . LEU A 1 229 ? -19.897 20.557 6.986 1.00 37.56 229 LEU A C 1
ATOM 1729 O O . LEU A 1 229 ? -20.077 20.214 8.153 1.00 37.56 229 LEU A O 1
ATOM 1733 N N . ARG A 1 230 ? -20.834 20.375 6.049 1.00 32.56 230 ARG A N 1
ATOM 1734 C CA . ARG A 1 230 ? -22.071 19.620 6.296 1.00 32.56 230 ARG A CA 1
ATOM 1735 C C . ARG A 1 230 ? -21.733 18.136 6.491 1.00 32.56 230 ARG A C 1
ATOM 1737 O O . ARG A 1 230 ? -20.910 17.602 5.753 1.00 32.56 230 ARG A O 1
ATOM 1744 N N . ALA A 1 231 ? -22.418 17.507 7.446 1.00 36.41 231 ALA A N 1
ATOM 1745 C CA . ALA A 1 231 ? -22.167 16.198 8.066 1.00 36.41 231 ALA A CA 1
ATOM 1746 C C . ALA A 1 231 ? -22.236 14.940 7.158 1.00 36.41 231 ALA A C 1
ATOM 1748 O O . ALA A 1 231 ? -22.810 13.934 7.550 1.00 36.41 231 ALA A O 1
ATOM 1749 N N . ALA A 1 232 ? -21.705 14.963 5.932 1.00 31.91 232 ALA A N 1
ATOM 1750 C CA . ALA A 1 232 ? -21.826 13.824 5.011 1.00 31.91 232 ALA A CA 1
ATOM 1751 C C . ALA A 1 232 ? -20.620 13.619 4.079 1.00 31.91 232 ALA A C 1
ATOM 1753 O O . ALA A 1 232 ? -20.785 13.215 2.928 1.00 31.91 232 ALA A O 1
ATOM 1754 N N . ARG A 1 233 ? -19.398 13.922 4.526 1.00 35.06 233 ARG A N 1
ATOM 1755 C CA . ARG A 1 233 ? -18.185 13.561 3.777 1.00 35.06 233 ARG A CA 1
ATOM 1756 C C . ARG A 1 233 ? -17.218 12.877 4.732 1.00 35.06 233 ARG A C 1
ATOM 1758 O O . ARG A 1 233 ? -16.764 13.516 5.671 1.00 35.06 233 ARG A O 1
ATOM 1765 N N . GLY A 1 234 ? -16.996 11.583 4.498 1.00 33.25 234 GLY A N 1
ATOM 1766 C CA . GLY A 1 234 ? -16.234 10.701 5.377 1.00 33.25 234 GLY A CA 1
ATOM 1767 C C . GLY A 1 234 ? -14.862 11.263 5.732 1.00 33.25 234 GLY A C 1
ATOM 1768 O O . GLY A 1 234 ? -14.185 11.879 4.901 1.00 33.25 234 GLY A O 1
ATOM 1769 N N . VAL A 1 235 ? -14.473 11.058 6.985 1.00 36.31 235 VAL A N 1
ATOM 1770 C CA . VAL A 1 235 ? -13.172 11.470 7.506 1.00 36.31 235 VAL A CA 1
ATOM 1771 C C . VAL A 1 235 ? -12.129 10.501 6.952 1.00 36.31 235 VAL A C 1
ATOM 1773 O O . VAL A 1 235 ? -12.191 9.293 7.180 1.00 36.31 235 VAL A O 1
ATOM 1776 N N . ALA A 1 236 ? -11.167 11.008 6.179 1.00 29.77 236 ALA A N 1
ATOM 1777 C CA . ALA A 1 236 ? -10.069 10.179 5.698 1.00 29.77 236 ALA A CA 1
ATOM 1778 C C . ALA A 1 236 ? -9.254 9.667 6.897 1.00 29.77 236 ALA A C 1
ATOM 1780 O O . ALA A 1 236 ? -8.846 10.446 7.757 1.00 29.77 236 ALA A O 1
ATOM 1781 N N . SER A 1 237 ? -9.001 8.356 6.945 1.00 32.59 237 SER A N 1
ATOM 1782 C CA . SER A 1 237 ? -8.239 7.741 8.034 1.00 32.59 237 SER A CA 1
ATOM 1783 C C . SER A 1 237 ? -6.873 8.432 8.240 1.00 32.59 237 SER A C 1
ATOM 1785 O O . SER A 1 237 ? -6.146 8.664 7.261 1.00 32.59 237 SER A O 1
ATOM 1787 N N . PRO A 1 238 ? -6.456 8.709 9.494 1.00 34.03 238 PRO A N 1
ATOM 1788 C CA . PRO A 1 238 ? -5.140 9.269 9.815 1.00 34.03 238 PRO A CA 1
ATOM 1789 C C . PRO A 1 238 ? -3.952 8.457 9.264 1.00 34.03 238 PRO A C 1
ATOM 1791 O O . PRO A 1 238 ? -2.860 9.017 9.102 1.00 34.03 238 PRO A O 1
ATOM 1794 N N . SER A 1 239 ? -4.148 7.171 8.927 1.00 30.77 239 SER A N 1
ATOM 1795 C CA . SER A 1 239 ? -3.127 6.314 8.302 1.00 30.77 239 SER A CA 1
ATOM 1796 C C . SER A 1 239 ? -2.700 6.831 6.918 1.00 30.77 239 SER A C 1
ATOM 1798 O O . SER A 1 239 ? -1.509 6.859 6.589 1.00 30.77 239 SER A O 1
ATOM 1800 N N . ILE A 1 240 ? -3.634 7.390 6.139 1.00 30.84 240 ILE A N 1
ATOM 1801 C CA . ILE A 1 240 ? -3.347 8.000 4.833 1.00 30.84 240 ILE A CA 1
ATOM 1802 C C . ILE A 1 240 ? -2.497 9.268 5.021 1.00 30.84 240 ILE A C 1
ATOM 1804 O O . ILE A 1 240 ? -1.523 9.487 4.292 1.00 30.84 240 ILE A O 1
ATOM 1808 N N . ALA A 1 241 ? -2.786 10.074 6.049 1.00 29.03 241 ALA A N 1
ATOM 1809 C CA . ALA A 1 241 ? -2.033 11.290 6.358 1.00 29.03 241 ALA A CA 1
ATOM 1810 C C . ALA A 1 241 ? -0.618 11.008 6.906 1.00 29.03 241 ALA A C 1
ATOM 1812 O O . ALA A 1 241 ? 0.300 11.808 6.682 1.00 29.03 241 ALA A O 1
ATOM 1813 N N . ALA A 1 242 ? -0.408 9.872 7.583 1.00 27.83 242 ALA A N 1
ATOM 1814 C CA . ALA A 1 242 ? 0.918 9.415 7.996 1.00 27.83 242 ALA A CA 1
ATOM 1815 C C . ALA A 1 242 ? 1.801 9.060 6.783 1.00 27.83 242 ALA A C 1
ATOM 1817 O O . ALA A 1 242 ? 2.950 9.503 6.729 1.00 27.83 242 ALA A O 1
ATOM 1818 N N . SER A 1 243 ? 1.238 8.415 5.751 1.00 27.67 243 SER A N 1
ATOM 1819 C CA . SER A 1 243 ? 1.948 8.111 4.491 1.00 27.67 243 SER A CA 1
ATOM 1820 C C . SER A 1 243 ? 2.267 9.355 3.631 1.00 27.67 243 SER A C 1
ATOM 1822 O O . SER A 1 243 ? 3.218 9.369 2.844 1.00 27.67 243 SER A O 1
ATOM 1824 N N . CYS A 1 244 ? 1.531 10.460 3.818 1.00 25.11 244 CYS A N 1
ATOM 1825 C CA . CYS A 1 244 ? 1.719 11.720 3.084 1.00 25.11 244 CYS A CA 1
ATOM 1826 C C . CYS A 1 244 ? 2.952 12.543 3.513 1.00 25.11 244 CYS A C 1
ATOM 1828 O O . CYS A 1 244 ? 3.256 13.573 2.902 1.00 25.11 244 CYS A O 1
ATOM 1830 N N . ARG A 1 245 ? 3.705 12.107 4.531 1.00 27.95 245 ARG A N 1
ATOM 1831 C CA . ARG A 1 245 ? 4.850 12.853 5.083 1.00 27.95 245 ARG A CA 1
ATOM 1832 C C . ARG A 1 245 ? 6.074 12.946 4.165 1.00 27.95 245 ARG A C 1
ATOM 1834 O O . ARG A 1 245 ? 6.917 13.817 4.369 1.00 27.95 245 ARG A O 1
ATOM 1841 N N . THR A 1 246 ? 6.111 12.161 3.094 1.00 26.30 246 THR A N 1
ATOM 1842 C CA . THR A 1 246 ? 7.114 12.243 2.018 1.00 26.30 246 THR A CA 1
ATOM 1843 C C . THR A 1 246 ? 7.089 13.571 1.246 1.00 26.30 246 THR A C 1
ATOM 1845 O O . THR A 1 246 ? 8.095 13.960 0.655 1.00 26.30 246 THR A O 1
ATOM 1848 N N . TRP A 1 247 ? 5.991 14.337 1.287 1.00 23.89 247 TRP A N 1
ATOM 1849 C CA . TRP A 1 247 ? 5.866 15.555 0.473 1.00 23.89 247 TRP A CA 1
ATOM 1850 C C . TRP A 1 247 ? 6.521 16.798 1.075 1.00 23.89 247 TRP A C 1
ATOM 1852 O O . TRP A 1 247 ? 7.047 17.629 0.337 1.00 23.89 247 TRP A O 1
ATOM 1862 N N . ARG A 1 248 ? 6.563 16.930 2.408 1.00 21.84 248 ARG A N 1
ATOM 1863 C CA . ARG A 1 248 ? 7.176 18.113 3.040 1.00 21.84 248 ARG A CA 1
ATOM 1864 C C . ARG A 1 248 ? 8.710 18.081 2.953 1.00 21.84 248 ARG A C 1
ATOM 1866 O O . ARG A 1 248 ? 9.333 19.139 2.919 1.00 21.84 248 ARG A O 1
ATOM 1873 N N . TRP A 1 249 ? 9.295 16.886 2.850 1.00 21.66 249 TRP A N 1
ATOM 1874 C CA . TRP A 1 249 ? 10.738 16.685 2.689 1.00 21.66 249 TRP A CA 1
ATOM 1875 C C . TRP A 1 249 ? 11.203 16.911 1.242 1.00 21.66 249 TRP A C 1
ATOM 1877 O O . TRP A 1 249 ? 12.209 17.584 1.023 1.00 21.66 249 TRP A O 1
ATOM 1887 N N . TRP A 1 250 ? 10.430 16.454 0.247 1.00 22.30 250 TRP A N 1
ATOM 1888 C CA . TRP A 1 250 ? 10.762 16.631 -1.178 1.00 22.30 250 TRP A CA 1
ATOM 1889 C C . TRP A 1 250 ? 10.635 18.088 -1.658 1.00 22.30 250 TRP A C 1
ATOM 1891 O O . TRP A 1 250 ? 11.342 18.504 -2.572 1.00 22.30 250 TRP A O 1
ATOM 1901 N N . TRP A 1 251 ? 9.765 18.886 -1.023 1.00 19.09 251 TRP A N 1
ATOM 1902 C CA . TRP A 1 251 ? 9.588 20.306 -1.358 1.00 19.09 251 TRP A CA 1
ATOM 1903 C C . TRP A 1 251 ? 10.649 21.218 -0.719 1.00 19.09 251 TRP A C 1
ATOM 1905 O O . TRP A 1 251 ? 11.073 22.189 -1.337 1.00 19.09 251 TRP A O 1
ATOM 1915 N N . ARG A 1 252 ? 11.133 20.904 0.495 1.00 21.91 252 ARG A N 1
ATOM 1916 C CA . ARG A 1 252 ? 12.164 21.713 1.183 1.00 21.91 252 ARG A CA 1
ATOM 1917 C C . ARG A 1 252 ? 13.581 21.500 0.654 1.00 21.91 252 ARG A C 1
ATOM 1919 O O . ARG A 1 252 ? 14.406 22.392 0.787 1.00 21.91 252 ARG A O 1
ATOM 1926 N N . SER A 1 253 ? 13.860 20.363 0.023 1.00 22.67 253 SER A N 1
ATOM 1927 C CA . SER A 1 253 ? 15.203 19.997 -0.449 1.00 22.67 253 SER A CA 1
ATOM 1928 C C . SER A 1 253 ? 15.602 20.614 -1.804 1.00 22.67 253 SER A C 1
ATOM 1930 O O . SER A 1 253 ? 16.707 20.365 -2.275 1.00 22.67 253 SER A O 1
ATOM 1932 N N . ARG A 1 254 ? 14.754 21.450 -2.432 1.00 24.05 254 ARG A N 1
ATOM 1933 C CA . ARG A 1 254 ? 15.065 22.164 -3.697 1.00 24.05 254 ARG A CA 1
ATOM 1934 C C . ARG A 1 254 ? 14.997 23.692 -3.625 1.00 24.05 254 ARG A C 1
ATOM 1936 O O . ARG A 1 254 ? 15.063 24.345 -4.663 1.00 24.05 254 ARG A O 1
ATOM 1943 N N . CYS A 1 255 ? 14.901 24.276 -2.436 1.00 25.81 255 CYS A N 1
ATOM 1944 C CA . CYS A 1 255 ? 15.034 25.722 -2.278 1.00 25.81 255 CYS A CA 1
ATOM 1945 C C . CYS A 1 255 ? 16.375 26.027 -1.608 1.00 25.81 255 CYS A C 1
ATOM 1947 O O . CYS A 1 255 ? 16.512 25.891 -0.396 1.00 25.81 255 CYS A O 1
ATOM 1949 N N . SER A 1 256 ? 17.361 26.431 -2.415 1.00 23.84 256 SER A N 1
ATOM 1950 C CA . SER A 1 256 ? 18.532 27.153 -1.908 1.00 23.84 256 SER A CA 1
ATOM 1951 C C . SER A 1 256 ? 18.049 28.397 -1.139 1.00 23.84 256 SER A C 1
ATOM 1953 O O . SER A 1 256 ? 17.153 29.081 -1.644 1.00 23.84 256 SER A O 1
ATOM 1955 N N . PRO A 1 257 ? 18.618 28.729 0.037 1.00 28.84 257 PRO A N 1
ATOM 1956 C CA . PRO A 1 257 ? 18.272 29.942 0.786 1.00 28.84 257 PRO A CA 1
ATOM 1957 C C . PRO A 1 257 ? 18.616 31.241 0.042 1.00 28.84 257 PRO A C 1
ATOM 1959 O O . PRO A 1 257 ? 18.188 32.318 0.447 1.00 28.84 257 PRO A O 1
ATOM 1962 N N . THR A 1 258 ? 19.394 31.158 -1.038 1.00 26.61 258 THR A N 1
ATOM 1963 C CA . THR A 1 258 ? 19.956 32.308 -1.746 1.00 26.61 258 THR A CA 1
ATOM 1964 C C . THR A 1 258 ? 19.826 32.113 -3.259 1.00 26.61 258 THR A C 1
ATOM 1966 O O . THR A 1 258 ? 20.730 31.643 -3.944 1.00 26.61 258 THR A O 1
ATOM 1969 N N . GLY A 1 259 ? 18.658 32.448 -3.811 1.00 26.17 259 GLY A N 1
ATOM 1970 C CA . GLY A 1 259 ? 18.441 32.502 -5.260 1.00 26.17 259 GLY A CA 1
ATOM 1971 C C . GLY A 1 259 ? 17.008 32.910 -5.626 1.00 26.17 259 GLY A C 1
ATOM 1972 O O . GLY A 1 259 ? 16.067 32.464 -4.967 1.00 26.17 259 GLY A O 1
ATOM 1973 N N . PRO A 1 260 ? 16.794 33.770 -6.640 1.00 25.47 260 PRO A N 1
ATOM 1974 C CA . PRO A 1 260 ? 15.474 34.323 -6.933 1.00 25.47 260 PRO A CA 1
ATOM 1975 C C . PRO A 1 260 ? 14.504 33.252 -7.460 1.00 25.47 260 PRO A C 1
ATOM 1977 O O . PRO A 1 260 ? 14.776 32.563 -8.443 1.00 25.47 260 PRO A O 1
ATOM 1980 N N . CYS A 1 261 ? 13.336 33.141 -6.818 1.00 24.25 261 CYS A N 1
ATOM 1981 C CA . CYS A 1 261 ? 12.238 32.270 -7.234 1.00 24.25 261 CYS A CA 1
ATOM 1982 C C . CYS A 1 261 ? 11.672 32.688 -8.602 1.00 24.25 261 CYS A C 1
ATOM 1984 O O . CYS A 1 261 ? 10.946 33.677 -8.721 1.00 24.25 261 CYS A O 1
ATOM 1986 N N . TRP A 1 262 ? 11.924 31.878 -9.628 1.00 23.30 262 TRP A N 1
ATOM 1987 C CA . TRP A 1 262 ? 11.259 31.970 -10.928 1.00 23.30 262 TRP A CA 1
ATOM 1988 C C . TRP A 1 262 ? 9.873 31.313 -10.879 1.00 23.30 262 TRP A C 1
ATOM 1990 O O . TRP A 1 262 ? 9.649 30.237 -11.419 1.00 23.30 262 TRP A O 1
ATOM 2000 N N . CYS A 1 263 ? 8.922 31.961 -10.208 1.00 23.20 263 CYS A N 1
ATOM 2001 C CA . CYS A 1 263 ? 7.493 31.656 -10.321 1.00 23.20 263 CYS A CA 1
ATOM 2002 C C . CYS A 1 263 ? 6.682 32.948 -10.151 1.00 23.20 263 CYS A C 1
ATOM 2004 O O . CYS A 1 263 ? 5.997 33.153 -9.151 1.00 23.20 263 CYS A O 1
ATOM 2006 N N . ARG A 1 264 ? 6.745 33.851 -11.140 1.00 22.44 264 ARG A N 1
ATOM 2007 C CA . ARG A 1 264 ? 5.718 34.895 -11.269 1.00 22.44 264 ARG A CA 1
ATOM 2008 C C . ARG A 1 264 ? 4.436 34.257 -11.803 1.00 22.44 264 ARG A C 1
ATOM 2010 O O . ARG A 1 264 ? 4.432 33.669 -12.882 1.00 22.44 264 ARG A O 1
ATOM 2017 N N . ARG A 1 265 ? 3.344 34.411 -11.046 1.00 24.16 265 ARG A N 1
ATOM 2018 C CA . ARG A 1 265 ? 1.966 34.175 -11.499 1.00 24.16 265 ARG A CA 1
ATOM 2019 C C . ARG A 1 265 ? 1.726 34.956 -12.798 1.00 24.16 265 ARG A C 1
ATOM 2021 O O . ARG A 1 265 ? 1.883 36.175 -12.805 1.00 24.16 265 ARG A O 1
ATOM 2028 N N . ARG A 1 266 ? 1.330 34.281 -13.881 1.00 22.61 266 ARG A N 1
ATOM 2029 C CA . ARG A 1 266 ? 0.718 34.956 -15.037 1.00 22.61 266 ARG A CA 1
ATOM 2030 C C . ARG A 1 266 ? -0.742 35.296 -14.691 1.00 22.61 266 ARG A C 1
ATOM 2032 O O . ARG A 1 266 ? -1.428 34.413 -14.176 1.00 22.61 266 ARG A O 1
ATOM 2039 N N . PRO A 1 267 ? -1.233 36.518 -14.965 1.00 24.88 267 PRO A N 1
ATOM 2040 C CA . PRO A 1 267 ? -2.655 36.824 -14.870 1.00 24.88 267 PRO A CA 1
ATOM 2041 C C . PRO A 1 267 ? -3.433 36.157 -16.014 1.00 24.88 267 PRO A C 1
ATOM 2043 O O . PRO A 1 267 ? -2.907 35.969 -17.114 1.00 24.88 267 PRO A O 1
ATOM 2046 N N . SER A 1 268 ? -4.685 35.794 -15.737 1.00 26.94 268 SER A N 1
ATOM 2047 C CA . SER A 1 268 ? -5.631 35.189 -16.675 1.00 26.94 268 SER A CA 1
ATOM 2048 C C . SER A 1 268 ? -5.886 36.085 -17.891 1.00 26.94 268 SER A C 1
ATOM 2050 O O . SER A 1 268 ? -6.296 37.234 -17.753 1.00 26.94 268 SER A O 1
ATOM 2052 N N . ARG A 1 269 ? -5.689 35.544 -19.099 1.00 25.09 269 ARG A N 1
ATOM 2053 C CA . ARG A 1 269 ? -6.249 36.117 -20.331 1.00 25.09 269 ARG A CA 1
ATOM 2054 C C . ARG A 1 269 ? -7.644 35.541 -20.553 1.00 25.09 269 ARG A C 1
ATOM 2056 O O . ARG A 1 269 ? -7.794 34.329 -20.685 1.00 25.09 269 ARG A O 1
ATOM 2063 N N . SER A 1 270 ? -8.637 36.420 -20.597 1.00 25.66 270 SER A N 1
ATOM 2064 C CA . SER A 1 270 ? -9.974 36.152 -21.118 1.00 25.66 270 SER A CA 1
ATOM 2065 C C . SER A 1 270 ? -9.905 35.896 -22.626 1.00 25.66 270 SER A C 1
ATOM 2067 O O . SER A 1 270 ? -9.240 36.622 -23.362 1.00 25.66 270 SER A O 1
ATOM 2069 N N . THR A 1 271 ? -10.592 34.858 -23.095 1.00 26.95 271 THR A N 1
ATOM 2070 C CA . THR A 1 271 ? -10.930 34.671 -24.513 1.00 26.95 271 THR A CA 1
ATOM 2071 C C . THR A 1 271 ? -12.439 34.887 -24.653 1.00 26.95 271 THR A C 1
ATOM 2073 O O . THR A 1 271 ? -13.193 34.255 -23.913 1.00 26.95 271 THR A O 1
ATOM 2076 N N . PRO A 1 272 ? -12.906 35.803 -25.521 1.00 26.95 272 PRO A N 1
ATOM 2077 C CA . PRO A 1 272 ? -14.327 36.010 -25.760 1.00 26.95 272 PRO A CA 1
ATOM 2078 C C . PRO A 1 272 ? -14.822 35.086 -26.881 1.00 26.95 272 PRO A C 1
ATOM 2080 O O . PRO A 1 272 ? -14.149 34.926 -27.895 1.00 26.95 272 PRO A O 1
ATOM 2083 N N . GLY A 1 273 ? -16.026 34.535 -26.715 1.00 29.47 273 GLY A N 1
ATOM 2084 C CA . GLY A 1 273 ? -16.787 33.929 -27.811 1.00 29.47 273 GLY A CA 1
ATOM 2085 C C . GLY A 1 273 ? -16.912 32.411 -27.749 1.00 29.47 273 GLY A C 1
ATOM 2086 O O . GLY A 1 273 ? -16.249 31.703 -28.492 1.00 29.47 273 GLY A O 1
ATOM 2087 N N . MET A 1 274 ? -17.826 31.924 -26.911 1.00 25.58 274 MET A N 1
ATOM 2088 C CA . MET A 1 274 ? -18.583 30.693 -27.154 1.00 25.58 274 MET A CA 1
ATOM 2089 C C . MET A 1 274 ? -19.861 30.772 -26.312 1.00 25.58 274 MET A C 1
ATOM 2091 O O . MET A 1 274 ? -19.813 30.792 -25.084 1.00 25.58 274 MET A O 1
ATOM 2095 N N . SER A 1 275 ? -21.004 30.911 -26.981 1.00 25.94 275 SER A N 1
ATOM 2096 C CA . SER A 1 275 ? -22.331 30.893 -26.363 1.00 25.94 275 SER A CA 1
ATOM 2097 C C . SER A 1 275 ? -22.620 29.510 -25.762 1.00 25.94 275 SER A C 1
ATOM 2099 O O . SER A 1 275 ? -22.364 28.511 -26.437 1.00 25.94 275 SER A O 1
ATOM 2101 N N . PRO A 1 276 ? -23.170 29.414 -24.540 1.00 28.44 276 PRO A N 1
ATOM 2102 C CA . PRO A 1 276 ? -23.483 28.131 -23.926 1.00 28.44 276 PRO A CA 1
ATOM 2103 C C . PRO A 1 276 ? -24.752 27.523 -24.540 1.00 28.44 276 PRO A C 1
ATOM 2105 O O . PRO A 1 276 ? -25.833 28.104 -24.467 1.00 28.44 276 PRO A O 1
ATOM 2108 N N . THR A 1 277 ? -24.633 26.330 -25.120 1.00 27.30 277 THR A N 1
ATOM 2109 C CA . THR A 1 277 ? -25.774 25.465 -25.451 1.00 27.30 277 THR A CA 1
ATOM 2110 C C . THR A 1 277 ? -26.366 24.893 -24.152 1.00 27.30 277 THR A C 1
ATOM 2112 O O . THR A 1 277 ? -25.603 24.436 -23.296 1.00 27.30 277 THR A O 1
ATOM 2115 N N . PRO A 1 278 ? -27.697 24.899 -23.955 1.00 25.58 278 PRO A N 1
ATOM 2116 C CA . PRO A 1 278 ? -28.300 24.395 -22.725 1.00 25.58 278 PRO A CA 1
ATOM 2117 C C . PRO A 1 278 ? -28.225 22.862 -22.657 1.00 25.58 278 PRO A C 1
ATOM 2119 O O . PRO A 1 278 ? -28.618 22.162 -23.589 1.00 25.58 278 PRO A O 1
ATOM 2122 N N . ILE A 1 279 ? -27.732 22.339 -21.532 1.00 28.86 279 ILE A N 1
ATOM 2123 C CA . ILE A 1 279 ? -27.741 20.905 -21.219 1.00 28.86 279 ILE A CA 1
ATOM 2124 C C . ILE A 1 279 ? -29.132 20.531 -20.695 1.00 28.86 279 ILE A C 1
ATOM 2126 O O . ILE A 1 279 ? -29.604 21.071 -19.694 1.00 28.86 279 ILE A O 1
ATOM 2130 N N . VAL A 1 280 ? -29.772 19.593 -21.390 1.00 25.69 280 VAL A N 1
ATOM 2131 C CA . VAL A 1 280 ? -31.061 18.979 -21.049 1.00 25.69 280 VAL A CA 1
ATOM 2132 C C . VAL A 1 280 ? -30.936 18.175 -19.741 1.00 25.69 280 VAL A C 1
ATOM 2134 O O . VAL A 1 280 ? -30.005 17.375 -19.612 1.00 25.69 280 VAL A O 1
ATOM 2137 N N . PRO A 1 281 ? -31.843 18.342 -18.760 1.00 24.89 281 PRO A N 1
ATOM 2138 C CA . PRO A 1 281 ? -31.780 17.612 -17.504 1.00 24.89 281 PRO A CA 1
ATOM 2139 C C . PRO A 1 281 ? -32.478 16.253 -17.617 1.00 24.89 281 PRO A C 1
ATOM 2141 O O . PRO A 1 281 ? -33.675 16.177 -17.879 1.00 24.89 281 PRO A O 1
ATOM 2144 N N . GLY A 1 282 ? -31.749 15.182 -17.303 1.00 23.50 282 GLY A N 1
ATOM 2145 C CA . GLY A 1 282 ? -32.366 13.935 -16.859 1.00 23.50 282 GLY A CA 1
ATOM 2146 C C . GLY A 1 282 ? -31.713 12.677 -17.395 1.00 23.50 282 GLY A C 1
ATOM 2147 O O . GLY A 1 282 ? -32.109 12.204 -18.439 1.00 23.50 282 GLY A O 1
ATOM 2148 N N . HIS A 1 283 ? -30.826 12.069 -16.606 1.00 23.89 283 HIS A N 1
ATOM 2149 C CA . HIS A 1 283 ? -30.756 10.613 -16.470 1.00 23.89 283 HIS A CA 1
ATOM 2150 C C . HIS A 1 283 ? -30.271 10.283 -15.054 1.00 23.89 283 HIS A C 1
ATOM 2152 O O . HIS A 1 283 ? -29.140 10.560 -14.661 1.00 23.89 283 HIS A O 1
ATOM 2158 N N . ARG A 1 284 ? -31.205 9.757 -14.255 1.00 23.80 284 ARG A N 1
ATOM 2159 C CA . ARG A 1 284 ? -30.999 9.261 -12.893 1.00 23.80 284 ARG A CA 1
ATOM 2160 C C . ARG A 1 284 ? -30.227 7.941 -12.966 1.00 23.80 284 ARG A C 1
ATOM 2162 O O . ARG A 1 284 ? -30.746 6.980 -13.528 1.00 23.80 284 ARG A O 1
ATOM 2169 N N . TRP A 1 285 ? -29.049 7.862 -12.354 1.00 22.56 285 TRP A N 1
ATOM 2170 C CA . TRP A 1 285 ? -28.380 6.582 -12.114 1.00 22.56 285 TRP A CA 1
ATOM 2171 C C . TRP A 1 285 ? -28.974 5.934 -10.861 1.00 22.56 285 TRP A C 1
ATOM 2173 O O . TRP A 1 285 ? -28.800 6.423 -9.746 1.00 22.56 285 TRP A O 1
ATOM 2183 N N . ARG A 1 286 ? -29.751 4.865 -11.069 1.00 22.62 286 ARG A N 1
ATOM 2184 C CA . ARG A 1 286 ? -30.258 3.983 -10.013 1.00 22.62 286 ARG A CA 1
ATOM 2185 C C . ARG A 1 286 ? -29.115 3.116 -9.488 1.00 22.62 286 ARG A C 1
ATOM 2187 O O . ARG A 1 286 ? -28.416 2.475 -10.266 1.00 22.62 286 ARG A O 1
ATOM 2194 N N . ALA A 1 287 ? -28.981 3.087 -8.167 1.00 22.73 287 ALA A N 1
ATOM 2195 C CA . ALA A 1 287 ? -28.187 2.118 -7.432 1.00 22.73 287 ALA A CA 1
ATOM 2196 C C . ALA A 1 287 ? -28.749 0.700 -7.633 1.00 22.73 287 ALA A C 1
ATOM 2198 O O . ALA A 1 287 ? -29.961 0.495 -7.551 1.00 22.73 287 ALA A O 1
ATOM 2199 N N . LEU A 1 288 ? -27.863 -0.267 -7.863 1.00 21.16 288 LEU A N 1
ATOM 2200 C CA . LEU A 1 288 ? -28.162 -1.695 -7.806 1.00 21.16 288 LEU A CA 1
ATOM 2201 C C . LEU A 1 288 ? -27.488 -2.254 -6.551 1.00 21.16 288 LEU A C 1
ATOM 2203 O O . LEU A 1 288 ? -26.307 -2.583 -6.542 1.00 21.16 288 LEU A O 1
ATOM 2207 N N . ILE A 1 289 ? -28.271 -2.297 -5.476 1.00 20.77 289 ILE A N 1
ATOM 2208 C CA . ILE A 1 289 ? -28.045 -3.148 -4.311 1.00 20.77 289 ILE A CA 1
ATOM 2209 C C . ILE A 1 289 ? -28.614 -4.511 -4.700 1.00 20.77 289 ILE A C 1
ATOM 2211 O O . ILE A 1 289 ? -29.798 -4.605 -5.012 1.00 20.77 289 ILE A O 1
ATOM 2215 N N . THR A 1 290 ? -27.798 -5.562 -4.705 1.00 22.02 290 THR A N 1
ATOM 2216 C CA . THR A 1 290 ? -28.311 -6.937 -4.692 1.00 22.02 290 THR A CA 1
ATOM 2217 C C . THR A 1 290 ? -27.752 -7.628 -3.464 1.00 22.02 290 THR A C 1
ATOM 2219 O O . THR A 1 290 ? -26.546 -7.814 -3.326 1.00 22.02 290 THR A O 1
ATOM 2222 N N . ALA A 1 291 ? -28.669 -7.939 -2.555 1.00 21.16 291 ALA A N 1
ATOM 2223 C CA . ALA A 1 291 ? -28.461 -8.801 -1.413 1.00 21.16 291 ALA A CA 1
ATOM 2224 C C . ALA A 1 291 ? -28.262 -10.246 -1.887 1.00 21.16 291 ALA A C 1
ATOM 2226 O O . ALA A 1 291 ? -29.023 -10.729 -2.722 1.00 21.16 291 ALA A O 1
ATOM 2227 N N . MET A 1 292 ? -27.306 -10.955 -1.295 1.00 21.06 292 MET A N 1
ATOM 2228 C CA . MET A 1 292 ? -27.407 -12.404 -1.155 1.00 21.06 292 MET A CA 1
ATOM 2229 C C . MET A 1 292 ? -27.235 -12.739 0.320 1.00 21.06 292 MET A C 1
ATOM 2231 O O . MET A 1 292 ? -26.148 -12.673 0.889 1.00 21.06 292 MET A O 1
ATOM 2235 N N . SER A 1 293 ? -28.386 -13.007 0.927 1.00 20.41 293 SER A N 1
ATO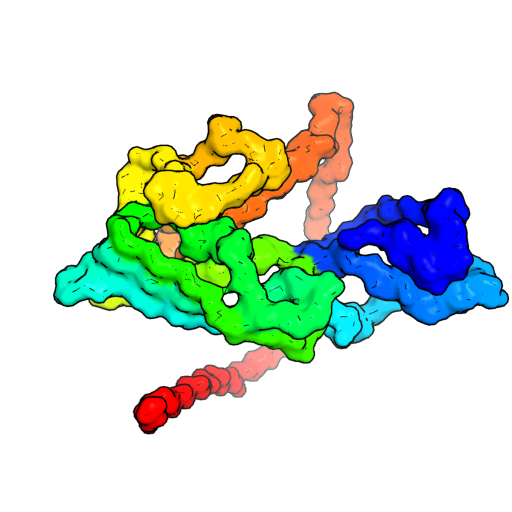M 2236 C CA . SER A 1 293 ? -28.553 -13.666 2.210 1.00 20.41 293 SER A CA 1
ATOM 2237 C C . SER A 1 293 ? -28.621 -15.176 1.954 1.00 20.41 293 SER A C 1
ATOM 2239 O O . SER A 1 293 ? -29.221 -15.603 0.969 1.00 20.41 293 SER A O 1
ATOM 2241 N N . ASN A 1 294 ? -28.010 -15.926 2.872 1.00 20.14 294 ASN A N 1
ATOM 2242 C CA . ASN A 1 294 ? -28.255 -17.325 3.226 1.00 20.14 294 ASN A CA 1
ATOM 2243 C C . ASN A 1 294 ? -28.144 -18.404 2.138 1.00 20.14 294 ASN A C 1
ATOM 2245 O O . ASN A 1 294 ? -29.072 -18.598 1.366 1.00 20.14 294 ASN A O 1
ATOM 2249 N N . THR A 1 295 ? -27.096 -19.232 2.244 1.00 22.94 295 THR A N 1
ATOM 2250 C CA . THR A 1 295 ? -27.229 -20.679 2.530 1.00 22.94 295 THR A CA 1
ATOM 2251 C C . THR A 1 295 ? -25.853 -21.293 2.819 1.00 22.94 295 THR A C 1
ATOM 2253 O O . THR A 1 295 ? -24.997 -21.244 1.943 1.00 22.94 295 THR A O 1
ATOM 2256 N N . LEU A 1 296 ? -25.746 -21.901 4.012 1.00 26.16 296 LEU A N 1
ATOM 2257 C CA . LEU A 1 296 ? -24.753 -22.876 4.511 1.00 26.1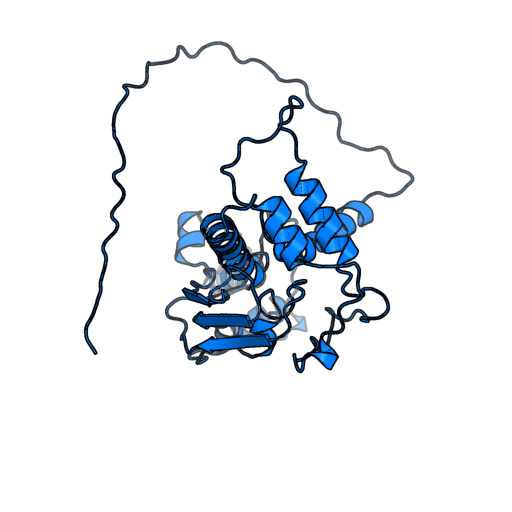6 296 LEU A CA 1
ATOM 2258 C C . LEU A 1 296 ? -23.299 -22.417 4.719 1.00 26.16 296 LEU A C 1
ATOM 2260 O O . LEU A 1 296 ? -22.608 -22.058 3.745 1.00 26.16 296 LEU A O 1
#

Radius of gyration: 24.48 Å; chains: 1; bounding box: 62×60×62 Å